Protein AF-0000000076751785 (afdb_homodimer)

Sequence (224 aa):
MELSLTTRAVGRHTVLAVGGEIDVYTAPQLRSELIRLADAGFAHIVVDMERVDFLDSTGLGVLVGALKRARAAGGSVELVSSQPKILKIFNVTGLEKVFNIHASVDEAVAAGMELSLTTRAVGRHTVLAVGGEIDVYTAPQLRSELIRLADAGFAHIVVDMERVDFLDSTGLGVLVGALKRARAAGGSVELVSSQPKILKIFNVTGLEKVFNIHASVDEAVAAG

Structure (mmCIF, N/CA/C/O backbone):
data_AF-0000000076751785-model_v1
#
loop_
_entity.id
_entity.type
_entity.pdbx_description
1 polymer 'Anti-sigma factor antagonist'
#
loop_
_atom_site.group_PDB
_atom_site.id
_atom_site.type_symbol
_atom_site.label_atom_id
_atom_site.label_alt_id
_atom_site.label_comp_id
_atom_site.label_asym_id
_atom_site.label_entity_id
_atom_site.label_seq_id
_atom_site.pdbx_PDB_ins_code
_atom_site.Cartn_x
_atom_site.Cartn_y
_atom_site.Cartn_z
_atom_site.occupancy
_atom_site.B_iso_or_equiv
_atom_site.auth_seq_id
_atom_site.auth_comp_id
_atom_site.auth_asym_id
_atom_site.auth_atom_id
_atom_site.pdbx_PDB_model_num
ATOM 1 N N . MET A 1 1 ? 15.633 2.688 -16.141 1 64.19 1 MET A N 1
ATOM 2 C CA . MET A 1 1 ? 15.906 1.261 -16.297 1 64.19 1 MET A CA 1
ATOM 3 C C . MET A 1 1 ? 14.609 0.481 -16.5 1 64.19 1 MET A C 1
ATOM 5 O O . MET A 1 1 ? 13.57 0.84 -15.945 1 64.19 1 MET A O 1
ATOM 9 N N . GLU A 1 2 ? 14.641 -0.431 -17.406 1 86.94 2 GLU A N 1
ATOM 10 C CA . GLU A 1 2 ? 13.461 -1.126 -17.906 1 86.94 2 GLU A CA 1
ATOM 11 C C . GLU A 1 2 ? 13.016 -2.23 -16.953 1 86.94 2 GLU A C 1
ATOM 13 O O . GLU A 1 2 ? 13.844 -2.818 -16.25 1 86.94 2 GLU A O 1
ATOM 18 N N . LEU A 1 3 ? 11.734 -2.395 -16.734 1 96.06 3 LEU A N 1
ATOM 19 C CA . LEU A 1 3 ? 11.148 -3.447 -15.922 1 96.06 3 LEU A CA 1
ATOM 20 C C . LEU A 1 3 ? 11.227 -4.797 -16.625 1 96.06 3 LEU A C 1
ATOM 22 O O . LEU A 1 3 ? 10.93 -4.898 -17.812 1 96.06 3 LEU A O 1
ATOM 26 N N . SER A 1 4 ? 11.766 -5.781 -15.914 1 98.06 4 SER A N 1
ATOM 27 C CA . SER A 1 4 ? 11.766 -7.145 -16.438 1 98.06 4 SER A CA 1
ATOM 28 C C . SER A 1 4 ? 10.875 -8.055 -15.594 1 98.06 4 SER A C 1
ATOM 30 O O . SER A 1 4 ? 10.891 -7.973 -14.359 1 98.06 4 SER A O 1
ATOM 32 N N . LEU A 1 5 ? 10.117 -8.859 -16.25 1 98.38 5 LEU A N 1
ATOM 33 C CA . LEU A 1 5 ? 9.227 -9.82 -15.609 1 98.38 5 LEU A CA 1
ATOM 34 C C . LEU A 1 5 ? 9.406 -11.211 -16.203 1 98.38 5 LEU A C 1
ATOM 36 O O . LEU A 1 5 ? 9.328 -11.383 -17.422 1 98.38 5 LEU A O 1
ATOM 40 N N . THR A 1 6 ? 9.656 -12.148 -15.336 1 98.19 6 THR A N 1
ATOM 41 C CA . THR A 1 6 ? 9.719 -13.539 -15.766 1 98.19 6 THR A CA 1
ATOM 42 C C . THR A 1 6 ? 8.961 -14.438 -14.797 1 98.19 6 THR A C 1
ATOM 44 O O . THR A 1 6 ? 9.094 -14.305 -13.578 1 98.19 6 THR A O 1
ATOM 47 N N . THR A 1 7 ? 8.203 -15.398 -15.414 1 97.62 7 THR A N 1
ATOM 48 C CA . THR A 1 7 ? 7.375 -16.266 -14.586 1 97.62 7 THR A CA 1
ATOM 49 C C . THR A 1 7 ? 7.816 -17.719 -14.719 1 97.62 7 THR A C 1
ATOM 51 O O . THR A 1 7 ? 8.188 -18.172 -15.812 1 97.62 7 THR A O 1
ATOM 54 N N . ARG A 1 8 ? 7.824 -18.406 -13.609 1 97.06 8 ARG A N 1
ATOM 55 C CA . ARG A 1 8 ? 8.031 -19.859 -13.648 1 97.06 8 ARG A CA 1
ATOM 56 C C . ARG A 1 8 ? 7.195 -20.562 -12.586 1 97.06 8 ARG A C 1
ATOM 58 O O . ARG A 1 8 ? 6.926 -20 -11.523 1 97.06 8 ARG A O 1
ATOM 65 N N . ALA A 1 9 ? 6.852 -21.812 -12.789 1 95.69 9 ALA A N 1
ATOM 66 C CA . ALA A 1 9 ? 6.078 -22.625 -11.844 1 95.69 9 ALA A CA 1
ATOM 67 C C . ALA A 1 9 ? 6.992 -23.391 -10.898 1 95.69 9 ALA A C 1
ATOM 69 O O . ALA A 1 9 ? 8.023 -23.922 -11.32 1 95.69 9 ALA A O 1
ATOM 70 N N . VAL A 1 10 ? 6.645 -23.359 -9.656 1 95.06 10 VAL A N 1
ATOM 71 C CA . VAL A 1 10 ? 7.324 -24.156 -8.648 1 95.06 10 VAL A CA 1
ATOM 72 C C . VAL A 1 10 ? 6.293 -24.812 -7.73 1 95.06 10 VAL A C 1
ATOM 74 O O . VAL A 1 10 ? 5.785 -24.188 -6.801 1 95.06 10 VAL A O 1
ATOM 77 N N . GLY A 1 11 ? 5.992 -26.109 -7.91 1 90.75 11 GLY A N 1
ATOM 78 C CA . GLY A 1 11 ? 4.914 -26.75 -7.172 1 90.75 11 GLY A CA 1
ATOM 79 C C . GLY A 1 11 ? 3.572 -26.062 -7.371 1 90.75 11 GLY A C 1
ATOM 80 O O . GLY A 1 11 ? 3.135 -25.859 -8.508 1 90.75 11 GLY A O 1
ATOM 81 N N . ARG A 1 12 ? 2.988 -25.672 -6.387 1 92.19 12 ARG A N 1
ATOM 82 C CA . ARG A 1 12 ? 1.688 -25.016 -6.473 1 92.19 12 ARG A CA 1
ATOM 83 C C . ARG A 1 12 ? 1.848 -23.5 -6.574 1 92.19 12 ARG A C 1
ATOM 85 O O . ARG A 1 12 ? 0.859 -22.766 -6.691 1 92.19 12 ARG A O 1
ATOM 92 N N . HIS A 1 13 ? 3.096 -23.141 -6.598 1 95.81 13 HIS A N 1
ATOM 93 C CA . HIS A 1 13 ? 3.352 -21.703 -6.625 1 95.81 13 HIS A CA 1
ATOM 94 C C . HIS A 1 13 ? 3.785 -21.25 -8.016 1 95.81 13 HIS A C 1
ATOM 96 O O . HIS A 1 13 ? 4.316 -22.047 -8.797 1 95.81 13 HIS A O 1
ATOM 102 N N . THR A 1 14 ? 3.441 -20.062 -8.305 1 97.69 14 THR A N 1
ATOM 103 C CA . THR A 1 14 ? 4.016 -19.344 -9.438 1 97.69 14 THR A CA 1
ATOM 104 C C . THR A 1 14 ? 4.988 -18.281 -8.961 1 97.69 14 THR A C 1
ATOM 106 O O . THR A 1 14 ? 4.625 -17.406 -8.156 1 97.69 14 THR A O 1
ATOM 109 N N . VAL A 1 15 ? 6.211 -18.344 -9.414 1 98.38 15 VAL A N 1
ATOM 110 C CA . VAL A 1 15 ? 7.23 -17.359 -9.047 1 98.38 15 VAL A CA 1
ATOM 111 C C . VAL A 1 15 ? 7.332 -16.297 -10.133 1 98.38 15 VAL A C 1
ATOM 113 O O . VAL A 1 15 ? 7.555 -16.609 -11.305 1 98.38 15 VAL A O 1
ATOM 116 N N . LEU A 1 16 ? 7.105 -15.039 -9.805 1 98.75 16 LEU A N 1
ATOM 117 C CA . LEU A 1 16 ? 7.309 -13.883 -10.664 1 98.75 16 LEU A CA 1
ATOM 118 C C . LEU A 1 16 ? 8.586 -13.141 -10.281 1 98.75 16 LEU A C 1
ATOM 120 O O . LEU A 1 16 ? 8.625 -12.453 -9.258 1 98.75 16 LEU A O 1
ATOM 124 N N . ALA A 1 17 ? 9.562 -13.297 -11.078 1 98.75 17 ALA A N 1
ATOM 125 C CA . ALA A 1 17 ? 10.797 -12.539 -10.867 1 98.75 17 ALA A CA 1
ATOM 126 C C . ALA A 1 17 ? 10.688 -11.141 -11.461 1 98.75 17 ALA A C 1
ATOM 128 O O . ALA A 1 17 ? 10.344 -10.977 -12.641 1 98.75 17 ALA A O 1
ATOM 129 N N . VAL A 1 18 ? 10.984 -10.188 -10.625 1 98.62 18 VAL A N 1
ATOM 130 C CA . VAL A 1 18 ? 10.891 -8.789 -11.031 1 98.62 18 VAL A CA 1
ATOM 131 C C . VAL A 1 18 ? 12.273 -8.133 -10.953 1 98.62 18 VAL A C 1
ATOM 133 O O . VAL A 1 18 ? 12.992 -8.312 -9.961 1 98.62 18 VAL A O 1
ATOM 136 N N . GLY A 1 19 ? 12.664 -7.469 -12.016 1 98.38 19 GLY A N 1
ATOM 137 C CA . GLY A 1 19 ? 13.914 -6.727 -12.016 1 98.38 19 GLY A CA 1
ATOM 138 C C . GLY A 1 19 ? 13.758 -5.297 -12.5 1 98.38 19 GLY A C 1
ATOM 139 O O . GLY A 1 19 ? 12.836 -4.988 -13.258 1 98.38 19 GLY A O 1
ATOM 140 N N . GLY A 1 20 ? 14.648 -4.406 -12.016 1 97.81 20 GLY A N 1
ATOM 141 C CA . GLY A 1 20 ? 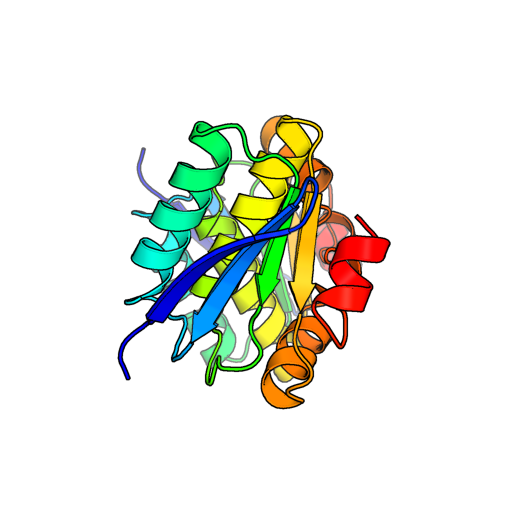14.625 -3.008 -12.414 1 97.81 20 GLY A CA 1
ATOM 142 C C . GLY A 1 20 ? 13.953 -2.107 -11.391 1 97.81 20 GLY A C 1
ATOM 143 O O . GLY A 1 20 ? 14.117 -2.293 -10.188 1 97.81 20 GLY A O 1
ATOM 144 N N . GLU A 1 21 ? 13.305 -1.097 -11.891 1 97.38 21 GLU A N 1
ATOM 145 C CA . GLU A 1 21 ? 12.633 -0.141 -11.008 1 97.38 21 GLU A CA 1
ATOM 146 C C . GLU A 1 21 ? 11.117 -0.298 -11.078 1 97.38 21 GLU A C 1
ATOM 148 O O . GLU A 1 21 ? 10.555 -0.506 -12.156 1 97.38 21 GLU A O 1
ATOM 153 N N . ILE A 1 22 ? 10.531 -0.247 -9.906 1 97.38 22 ILE A N 1
ATOM 154 C CA . ILE A 1 22 ? 9.07 -0.243 -9.836 1 97.38 22 ILE A CA 1
ATOM 155 C C . ILE A 1 22 ? 8.578 1.135 -9.398 1 97.38 22 ILE A C 1
ATOM 157 O O . ILE A 1 22 ? 8.656 1.479 -8.219 1 97.38 22 ILE A O 1
ATOM 161 N N . ASP A 1 23 ? 8.133 1.854 -10.375 1 94.25 23 ASP A N 1
ATOM 162 C CA . ASP A 1 23 ? 7.664 3.215 -10.133 1 94.25 23 ASP A CA 1
ATOM 163 C C . ASP A 1 23 ? 6.398 3.506 -10.938 1 94.25 23 ASP A C 1
ATOM 165 O O . ASP A 1 23 ? 5.762 2.586 -11.461 1 94.25 23 ASP A O 1
ATOM 169 N N . VAL A 1 24 ? 6.059 4.738 -11.031 1 91.75 24 VAL A N 1
ATOM 170 C CA . VAL A 1 24 ? 4.805 5.176 -11.641 1 91.75 24 VAL A CA 1
ATOM 171 C C . VAL A 1 24 ? 4.742 4.719 -13.094 1 91.75 24 VAL A C 1
ATOM 173 O O . VAL A 1 24 ? 3.664 4.418 -13.609 1 91.75 24 VAL A O 1
ATOM 176 N N . TYR A 1 25 ? 5.852 4.555 -13.68 1 93.75 25 TYR A N 1
ATOM 177 C CA . TYR A 1 25 ? 5.895 4.254 -15.102 1 93.75 25 TYR A CA 1
ATOM 178 C C . TYR A 1 25 ? 5.855 2.75 -15.344 1 93.75 25 TYR A C 1
ATOM 180 O O . TYR A 1 25 ? 5.312 2.289 -16.359 1 93.75 25 TYR A O 1
ATOM 188 N N . THR A 1 26 ? 6.41 1.961 -14.453 1 96.38 26 THR A N 1
ATOM 189 C CA . THR A 1 26 ? 6.555 0.532 -14.703 1 96.38 26 THR A CA 1
ATOM 190 C C . THR A 1 26 ? 5.555 -0.268 -13.875 1 96.38 26 THR A C 1
ATOM 192 O O . THR A 1 26 ? 5.266 -1.424 -14.188 1 96.38 26 THR A O 1
ATOM 195 N N . ALA A 1 27 ? 5.016 0.301 -12.82 1 96.44 27 ALA A N 1
ATOM 196 C CA . ALA A 1 27 ? 4.094 -0.372 -11.906 1 96.44 27 ALA A CA 1
ATOM 197 C C . ALA A 1 27 ? 2.881 -0.917 -12.656 1 96.44 27 ALA A C 1
ATOM 199 O O . ALA A 1 27 ? 2.398 -2.012 -12.359 1 96.44 27 ALA A O 1
ATOM 200 N N . PRO A 1 28 ? 2.385 -0.168 -13.703 1 95.25 28 PRO A N 1
ATOM 201 C CA . PRO A 1 28 ? 1.244 -0.708 -14.445 1 95.25 28 PRO A CA 1
ATOM 202 C C . PRO A 1 28 ? 1.554 -2.049 -15.109 1 95.25 28 PRO A C 1
ATOM 204 O O . PRO A 1 28 ? 0.684 -2.922 -15.18 1 95.25 28 PRO A O 1
ATOM 207 N N . GLN A 1 29 ? 2.713 -2.139 -15.602 1 97.06 29 GLN A N 1
ATOM 208 C CA . GLN A 1 29 ? 3.105 -3.404 -16.203 1 97.06 29 GLN A CA 1
ATOM 209 C C . GLN A 1 29 ? 3.117 -4.531 -15.18 1 97.06 29 GLN A C 1
ATOM 211 O O . GLN A 1 29 ? 2.648 -5.637 -15.461 1 97.06 29 GLN A O 1
ATOM 216 N N . LEU A 1 30 ? 3.691 -4.328 -13.992 1 97.94 30 LEU A N 1
ATOM 217 C CA . LEU A 1 30 ? 3.689 -5.309 -12.914 1 97.94 30 LEU A CA 1
ATOM 218 C C . LEU A 1 30 ? 2.264 -5.648 -12.492 1 97.94 30 LEU A C 1
ATOM 220 O O . LEU A 1 30 ? 1.928 -6.82 -12.312 1 97.94 30 LEU A O 1
ATOM 224 N N . ARG A 1 31 ? 1.492 -4.664 -12.375 1 96.88 31 ARG A N 1
ATOM 225 C CA . ARG A 1 31 ? 0.09 -4.855 -12.023 1 96.88 31 ARG A CA 1
ATOM 226 C C . ARG A 1 31 ? -0.605 -5.781 -13.016 1 96.88 31 ARG A C 1
ATOM 228 O O . ARG A 1 31 ? -1.292 -6.723 -12.617 1 96.88 31 ARG A O 1
ATOM 235 N N . SER A 1 32 ? -0.422 -5.457 -14.297 1 97.25 32 SER A N 1
ATOM 236 C CA . SER A 1 32 ? -1.055 -6.246 -15.344 1 97.25 32 SER A CA 1
ATOM 237 C C . SER A 1 32 ? -0.631 -7.711 -15.266 1 97.25 32 SER A C 1
ATOM 239 O O . SER A 1 32 ? -1.454 -8.609 -15.445 1 97.25 32 SER A O 1
ATOM 241 N N . GLU A 1 33 ? 0.611 -7.91 -14.992 1 97.75 33 GLU A N 1
ATOM 242 C CA . GLU A 1 33 ? 1.118 -9.273 -14.906 1 97.75 33 GLU A CA 1
ATOM 243 C C . GLU A 1 33 ? 0.53 -10.008 -13.711 1 97.75 33 GLU A C 1
ATOM 245 O O . GLU A 1 33 ? 0.151 -11.18 -13.812 1 97.75 33 GLU A O 1
ATOM 250 N N . LEU A 1 34 ? 0.428 -9.359 -12.594 1 97.5 34 LEU A N 1
ATOM 251 C CA . LEU A 1 34 ? -0.119 -9.977 -11.383 1 97.5 34 LEU A CA 1
A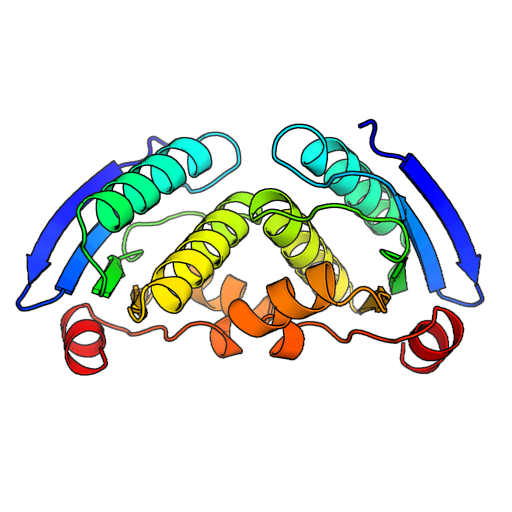TOM 252 C C . LEU A 1 34 ? -1.604 -10.273 -11.555 1 97.5 34 LEU A C 1
ATOM 254 O O . LEU A 1 34 ? -2.086 -11.32 -11.109 1 97.5 34 LEU A O 1
ATOM 258 N N . ILE A 1 35 ? -2.287 -9.43 -12.25 1 95.12 35 ILE A N 1
ATOM 259 C CA . ILE A 1 35 ? -3.699 -9.648 -12.539 1 95.12 35 ILE A CA 1
ATOM 260 C C . ILE A 1 35 ? -3.855 -10.844 -13.469 1 95.12 35 ILE A C 1
ATOM 262 O O . ILE A 1 35 ? -4.719 -11.703 -13.258 1 95.12 35 ILE A O 1
ATOM 266 N N . ARG A 1 36 ? -3.02 -10.82 -14.492 1 96.31 36 ARG A N 1
ATOM 267 C CA . ARG A 1 36 ? -3.051 -11.93 -15.438 1 96.31 36 ARG A CA 1
ATOM 268 C C . ARG A 1 36 ? -2.855 -13.266 -14.727 1 96.31 36 ARG A C 1
ATOM 270 O O . ARG A 1 36 ? -3.58 -14.227 -14.984 1 96.31 36 ARG A O 1
ATOM 277 N N . LEU A 1 37 ? -1.903 -13.375 -13.805 1 96.19 37 LEU A N 1
ATOM 278 C CA . LEU A 1 37 ? -1.628 -14.602 -13.062 1 96.19 37 LEU A CA 1
ATOM 279 C C . LEU A 1 37 ? -2.822 -14.992 -12.203 1 96.19 37 LEU A C 1
ATOM 281 O O . LEU A 1 37 ? -3.221 -16.156 -12.18 1 96.19 37 LEU A O 1
ATOM 285 N N . ALA A 1 38 ? -3.396 -14.062 -11.547 1 93.62 38 ALA A N 1
ATOM 286 C CA . ALA A 1 38 ? -4.566 -14.328 -10.703 1 93.62 38 ALA A CA 1
ATOM 287 C C . ALA A 1 38 ? -5.738 -14.82 -11.547 1 93.62 38 ALA A C 1
ATOM 289 O O . ALA A 1 38 ? -6.406 -15.797 -11.172 1 93.62 38 ALA A O 1
ATOM 290 N N . ASP A 1 39 ? -5.922 -14.156 -12.68 1 92.31 39 ASP A N 1
ATOM 291 C CA . ASP A 1 39 ? -7.027 -14.516 -13.562 1 92.31 39 ASP A CA 1
ATOM 292 C C . ASP A 1 39 ? -6.84 -15.914 -14.141 1 92.31 39 ASP A C 1
ATOM 294 O O . ASP A 1 39 ? -7.816 -16.594 -14.445 1 92.31 39 ASP A O 1
ATOM 298 N N . ALA A 1 40 ? -5.582 -16.25 -14.297 1 93.81 40 ALA A N 1
ATOM 299 C CA . ALA A 1 40 ? -5.258 -17.562 -14.844 1 93.81 40 ALA A CA 1
ATOM 300 C C . ALA A 1 40 ? -5.441 -18.656 -13.789 1 93.81 40 ALA A C 1
ATOM 302 O O . ALA A 1 40 ? -5.27 -19.844 -14.078 1 93.81 40 ALA A O 1
ATOM 303 N N . GLY A 1 41 ? -5.711 -18.266 -12.492 1 91.19 41 GLY A N 1
ATOM 304 C CA . GLY A 1 41 ? -6.043 -19.219 -11.453 1 91.19 41 GLY A CA 1
ATOM 305 C C . GLY A 1 41 ? -4.871 -19.547 -10.539 1 91.19 41 GLY A C 1
ATOM 306 O O . GLY A 1 41 ? -4.945 -20.469 -9.719 1 91.19 41 GLY A O 1
ATOM 307 N N . PHE A 1 42 ? -3.82 -18.797 -10.742 1 91.56 42 PHE A N 1
ATOM 308 C CA . PHE A 1 42 ? -2.693 -19 -9.836 1 91.56 42 PHE A CA 1
ATOM 309 C C . PHE A 1 42 ? -2.93 -18.281 -8.508 1 91.56 42 PHE A C 1
ATOM 311 O O . PHE A 1 42 ? -2.875 -17.047 -8.445 1 91.56 42 PHE A O 1
ATOM 318 N N . ALA A 1 43 ? -3.119 -19.078 -7.547 1 89.94 43 ALA A N 1
ATOM 319 C CA . ALA A 1 43 ? -3.574 -18.516 -6.273 1 89.94 43 ALA A CA 1
ATOM 320 C C . ALA A 1 43 ? -2.395 -18.25 -5.344 1 89.94 43 ALA A C 1
ATOM 322 O O . ALA A 1 43 ? -2.529 -17.5 -4.363 1 89.94 43 ALA A O 1
ATOM 323 N N . HIS A 1 44 ? -1.325 -18.922 -5.586 1 96.44 44 HIS A N 1
ATOM 324 C CA . HIS A 1 44 ? -0.138 -18.797 -4.75 1 96.44 44 HIS A CA 1
ATOM 325 C C . HIS A 1 44 ? 1.031 -18.219 -5.543 1 96.44 44 HIS A C 1
ATOM 327 O O . HIS A 1 44 ? 1.65 -18.922 -6.34 1 96.44 44 HIS A O 1
ATOM 333 N N . ILE A 1 45 ? 1.356 -16.922 -5.297 1 97.75 45 ILE A N 1
ATOM 334 C CA . ILE A 1 45 ? 2.352 -16.203 -6.086 1 97.75 45 ILE A CA 1
ATOM 335 C C . ILE A 1 45 ? 3.527 -15.805 -5.199 1 97.75 45 ILE A C 1
ATOM 337 O O . ILE A 1 45 ? 3.334 -15.352 -4.07 1 97.75 45 ILE A O 1
ATOM 341 N N . VAL A 1 46 ? 4.684 -16.094 -5.645 1 98.5 46 VAL A N 1
ATOM 342 C CA . VAL A 1 46 ? 5.918 -15.578 -5.047 1 98.5 46 VAL A CA 1
ATOM 343 C C . VAL A 1 46 ? 6.488 -14.461 -5.918 1 98.5 46 VAL A C 1
ATOM 345 O O . VAL A 1 46 ? 6.809 -14.68 -7.09 1 98.5 46 VAL A O 1
ATOM 348 N N . VAL A 1 47 ? 6.566 -13.273 -5.395 1 98.69 47 VAL A N 1
ATOM 349 C CA . VAL A 1 47 ? 7.195 -12.164 -6.102 1 98.69 47 VAL A CA 1
ATOM 350 C C . VAL A 1 47 ? 8.648 -12.023 -5.668 1 98.69 47 VAL A C 1
ATOM 352 O O . VAL A 1 47 ? 8.938 -11.586 -4.551 1 98.69 47 VAL A O 1
ATOM 355 N N . ASP A 1 48 ? 9.523 -12.391 -6.586 1 98.81 48 ASP A N 1
ATOM 356 C CA . ASP A 1 48 ? 10.961 -12.32 -6.34 1 98.81 48 ASP A CA 1
ATOM 357 C C . ASP A 1 48 ? 11.523 -10.961 -6.746 1 98.81 48 ASP A C 1
ATOM 359 O O . ASP A 1 48 ? 11.664 -10.672 -7.938 1 98.81 48 ASP A O 1
ATOM 363 N N . MET A 1 49 ? 11.922 -10.188 -5.727 1 98.56 49 MET A N 1
ATOM 364 C CA . MET A 1 49 ? 12.359 -8.812 -5.965 1 98.56 49 MET A CA 1
ATOM 365 C C . MET A 1 49 ? 13.859 -8.68 -5.73 1 98.56 49 MET A C 1
ATOM 367 O O . MET A 1 49 ? 14.344 -7.594 -5.398 1 98.56 49 MET A O 1
ATOM 371 N N . GLU A 1 50 ? 14.602 -9.734 -5.883 1 98.12 50 GLU A N 1
ATOM 372 C CA . GLU A 1 50 ? 16.047 -9.711 -5.648 1 98.12 50 GLU A CA 1
ATOM 373 C C . GLU A 1 50 ? 16.75 -8.773 -6.625 1 98.12 50 GLU A C 1
ATOM 375 O O . GLU A 1 50 ? 17.812 -8.242 -6.316 1 98.12 50 GLU A O 1
ATOM 380 N N . ARG A 1 51 ? 16.203 -8.547 -7.789 1 97.81 51 ARG A N 1
ATOM 381 C CA . ARG A 1 51 ? 16.844 -7.738 -8.82 1 97.81 51 ARG A CA 1
ATOM 382 C C . ARG A 1 51 ? 16.141 -6.395 -8.984 1 97.81 51 ARG A C 1
ATOM 384 O O . ARG A 1 51 ? 16.297 -5.73 -10.008 1 97.81 51 ARG A O 1
ATOM 391 N N . VAL A 1 52 ? 15.312 -5.984 -7.977 1 98.19 52 VAL A N 1
ATOM 392 C CA . VAL A 1 52 ? 14.664 -4.68 -7.988 1 98.19 52 VAL A CA 1
ATOM 393 C C . VAL A 1 52 ? 15.594 -3.633 -7.387 1 98.19 52 VAL A C 1
ATOM 395 O O . VAL A 1 52 ? 16.062 -3.787 -6.254 1 98.19 52 VAL A O 1
ATOM 398 N N . ASP A 1 53 ? 15.75 -2.582 -8.117 1 96.75 53 ASP A N 1
ATOM 399 C CA . ASP A 1 53 ? 16.672 -1.527 -7.707 1 96.75 53 ASP A CA 1
ATOM 400 C C . ASP A 1 53 ? 15.945 -0.418 -6.957 1 96.75 53 ASP A C 1
ATOM 402 O O . ASP A 1 53 ? 16.562 0.333 -6.195 1 96.75 53 ASP A O 1
ATOM 406 N N . PHE A 1 54 ? 14.805 -0.376 -7.277 1 96.56 54 PHE A N 1
ATOM 407 C CA . PHE A 1 54 ? 14.023 0.719 -6.707 1 96.56 54 PHE A CA 1
ATOM 408 C C . PHE A 1 54 ? 12.547 0.351 -6.633 1 96.56 54 PHE A C 1
ATOM 410 O O . PHE A 1 54 ? 12.023 -0.311 -7.527 1 96.56 54 PHE A O 1
ATOM 417 N N . LEU A 1 55 ? 11.852 0.689 -5.516 1 97.31 55 LEU A N 1
ATOM 418 C CA . LEU A 1 55 ? 10.438 0.459 -5.258 1 97.31 55 LEU A CA 1
ATOM 419 C C . LEU A 1 55 ? 9.789 1.688 -4.625 1 97.31 55 LEU A C 1
ATOM 421 O O . LEU A 1 55 ? 10.203 2.123 -3.547 1 97.31 55 LEU A O 1
ATOM 425 N N . ASP A 1 56 ? 8.82 2.332 -5.352 1 95.19 56 ASP A N 1
ATOM 426 C CA . ASP A 1 56 ? 8.164 3.502 -4.77 1 95.19 56 ASP A CA 1
ATOM 427 C C . ASP A 1 56 ? 6.746 3.172 -4.32 1 95.19 56 ASP A C 1
ATOM 429 O O . ASP A 1 56 ? 6.359 2.002 -4.266 1 95.19 56 ASP A O 1
ATOM 433 N N . SER A 1 57 ? 5.984 4.121 -3.979 1 94.5 57 SER A N 1
ATOM 434 C CA . SER A 1 57 ? 4.652 3.941 -3.41 1 94.5 57 SER A CA 1
ATOM 435 C C . SER A 1 57 ? 3.701 3.312 -4.422 1 94.5 57 SER A C 1
ATOM 437 O O . SER A 1 57 ? 2.795 2.564 -4.051 1 94.5 57 SER A O 1
ATOM 439 N N . THR A 1 58 ? 3.947 3.678 -5.707 1 94.12 58 THR A N 1
ATOM 440 C CA . THR A 1 58 ? 3.1 3.072 -6.73 1 94.12 58 THR A CA 1
ATOM 441 C C . THR A 1 58 ? 3.307 1.561 -6.777 1 94.12 58 THR A C 1
ATOM 443 O O . THR A 1 58 ? 2.34 0.797 -6.82 1 94.12 58 THR A O 1
ATOM 446 N N . GLY A 1 59 ? 4.523 1.193 -6.734 1 97.44 59 GLY A N 1
ATOM 447 C CA . GLY A 1 59 ? 4.828 -0.227 -6.664 1 97.44 59 GLY A CA 1
ATOM 448 C C . GLY A 1 59 ? 4.25 -0.9 -5.434 1 97.44 59 GLY A C 1
ATOM 449 O O . GLY A 1 59 ? 3.74 -2.02 -5.512 1 97.44 59 GLY A O 1
ATOM 450 N N . LEU A 1 60 ? 4.332 -0.257 -4.324 1 97.81 60 LEU A N 1
ATOM 451 C CA . LEU A 1 60 ? 3.773 -0.784 -3.084 1 97.81 60 LEU A CA 1
ATOM 452 C C . LEU A 1 60 ? 2.271 -1.01 -3.221 1 97.81 60 LEU A C 1
ATOM 454 O O . LEU A 1 60 ? 1.751 -2.037 -2.777 1 97.81 60 LEU A O 1
ATOM 458 N N . GLY A 1 61 ? 1.596 -0.063 -3.846 1 97.62 61 GLY A N 1
ATOM 459 C CA . GLY A 1 61 ? 0.172 -0.216 -4.098 1 97.62 61 GLY A CA 1
ATOM 460 C C . GLY A 1 61 ? -0.158 -1.441 -4.93 1 97.62 61 GLY A C 1
ATOM 461 O O . GLY A 1 61 ? -1.119 -2.156 -4.637 1 97.62 61 GLY A O 1
ATOM 462 N N . VAL A 1 62 ? 0.671 -1.658 -5.934 1 97.56 62 VAL A N 1
ATOM 463 C CA . VAL A 1 62 ? 0.475 -2.811 -6.809 1 97.56 62 VAL A CA 1
ATOM 464 C C . VAL A 1 62 ? 0.62 -4.102 -6.004 1 97.56 62 VAL A C 1
ATOM 466 O O . VAL A 1 62 ? -0.18 -5.027 -6.156 1 97.56 62 VAL A O 1
ATOM 469 N N . LEU A 1 63 ? 1.64 -4.18 -5.125 1 98.31 63 LEU A N 1
ATOM 470 C CA . LEU A 1 63 ? 1.86 -5.363 -4.305 1 98.31 63 LEU A CA 1
ATOM 471 C C . LEU A 1 63 ? 0.703 -5.578 -3.334 1 98.31 63 LEU A C 1
ATOM 473 O O . LEU A 1 63 ? 0.221 -6.703 -3.176 1 98.31 63 LEU A O 1
ATOM 477 N N . VAL A 1 64 ? 0.198 -4.543 -2.736 1 97.81 64 VAL A N 1
ATOM 478 C CA . VAL A 1 64 ? -0.937 -4.637 -1.824 1 97.81 64 VAL A CA 1
ATOM 479 C C . VAL A 1 64 ? -2.182 -5.082 -2.59 1 97.81 64 VAL A C 1
ATOM 481 O O . VAL A 1 64 ? -2.961 -5.898 -2.096 1 97.81 64 VAL A O 1
ATOM 484 N N . GLY A 1 65 ? -2.387 -4.488 -3.764 1 96.81 65 GLY A N 1
ATOM 485 C CA . GLY A 1 65 ? -3.496 -4.914 -4.602 1 96.81 65 GLY A CA 1
ATOM 486 C C . GLY A 1 65 ? -3.436 -6.387 -4.965 1 96.81 65 GLY A C 1
ATOM 487 O O . GLY A 1 65 ? -4.461 -7.07 -4.98 1 96.81 65 GLY A O 1
ATOM 488 N N . ALA A 1 66 ? -2.254 -6.855 -5.289 1 97 66 ALA A N 1
ATOM 489 C CA . ALA A 1 66 ? -2.066 -8.273 -5.598 1 97 66 ALA A CA 1
ATOM 490 C C . ALA A 1 66 ? -2.412 -9.148 -4.395 1 97 66 ALA A C 1
ATOM 492 O O . ALA A 1 66 ? -3.051 -10.188 -4.543 1 97 66 ALA A O 1
ATOM 493 N N . LEU A 1 67 ? -1.962 -8.719 -3.248 1 96.81 67 LEU A N 1
ATOM 494 C CA . LEU A 1 67 ? -2.266 -9.438 -2.014 1 96.81 67 LEU A CA 1
ATOM 495 C C . LEU A 1 67 ? -3.771 -9.5 -1.777 1 96.81 67 LEU A C 1
ATOM 497 O O . LEU A 1 67 ? -4.312 -10.562 -1.47 1 96.81 67 LEU A O 1
ATOM 501 N N . LYS A 1 68 ? -4.441 -8.43 -1.969 1 95.38 68 LYS A N 1
ATOM 502 C CA . LYS A 1 68 ? -5.895 -8.352 -1.828 1 95.38 68 LYS A CA 1
ATOM 503 C C . LYS A 1 68 ? -6.59 -9.352 -2.74 1 95.38 68 LYS A C 1
ATOM 505 O O . LYS A 1 68 ? -7.469 -10.102 -2.297 1 95.38 68 LYS A O 1
ATOM 510 N N . ARG A 1 69 ? -6.172 -9.375 -3.93 1 94.25 69 ARG A N 1
ATOM 511 C CA . ARG A 1 69 ? -6.766 -10.273 -4.914 1 94.25 69 ARG A CA 1
ATOM 512 C C . ARG A 1 69 ? -6.512 -11.727 -4.547 1 94.25 69 ARG A C 1
ATOM 514 O O . ARG A 1 69 ? -7.41 -12.57 -4.648 1 94.25 69 ARG A O 1
ATOM 521 N N . ALA A 1 70 ? -5.289 -12.016 -4.199 1 94.62 70 ALA A N 1
ATOM 522 C CA . ALA A 1 70 ? -4.922 -13.383 -3.85 1 94.62 70 ALA A CA 1
ATOM 523 C C . ALA A 1 70 ? -5.734 -13.883 -2.654 1 94.62 70 ALA A C 1
ATOM 525 O O . ALA A 1 70 ? -6.27 -14.992 -2.676 1 94.62 70 ALA A O 1
ATOM 526 N N . ARG A 1 71 ? -5.879 -13.023 -1.618 1 93.44 71 ARG A N 1
ATOM 527 C CA . ARG A 1 71 ? -6.617 -13.398 -0.417 1 93.44 71 ARG A CA 1
ATOM 528 C C . ARG A 1 71 ? -8.094 -13.617 -0.729 1 93.44 71 ARG A C 1
ATOM 530 O O . ARG A 1 71 ? -8.719 -14.531 -0.192 1 93.44 71 ARG A O 1
ATOM 537 N N . ALA A 1 72 ? -8.594 -12.805 -1.597 1 90.81 72 ALA A N 1
ATOM 538 C CA . ALA A 1 72 ? -9.992 -12.945 -1.998 1 90.81 72 ALA A CA 1
ATOM 539 C C . ALA A 1 72 ? -10.234 -14.281 -2.691 1 90.81 72 ALA A C 1
ATOM 541 O O . ALA A 1 72 ? -11.336 -14.836 -2.629 1 90.81 72 ALA A O 1
ATOM 542 N N . ALA A 1 73 ? -9.203 -14.805 -3.27 1 90.94 73 ALA A N 1
ATOM 543 C CA . ALA A 1 73 ? -9.305 -16.062 -4.004 1 90.94 73 ALA A CA 1
ATOM 544 C C . ALA A 1 73 ? -8.82 -17.234 -3.154 1 90.94 73 ALA A C 1
ATOM 546 O O . ALA A 1 73 ? -8.719 -18.359 -3.643 1 90.94 73 ALA A O 1
ATOM 547 N N . GLY A 1 74 ? -8.453 -16.969 -1.896 1 92.44 74 GLY A N 1
ATOM 548 C CA . GLY A 1 74 ? -7.996 -18.016 -1.009 1 92.44 74 GLY A CA 1
ATOM 549 C C . GLY A 1 74 ? -6.547 -18.406 -1.235 1 92.44 74 GLY A C 1
ATOM 550 O O . GLY A 1 74 ? -6.125 -19.5 -0.884 1 92.44 74 GLY A O 1
ATOM 551 N N . GLY A 1 75 ? -5.844 -17.484 -1.906 1 95.19 75 GLY A N 1
ATOM 552 C CA . GLY A 1 75 ? -4.438 -17.719 -2.189 1 95.19 75 GLY A CA 1
ATOM 553 C C . GLY A 1 75 ? -3.5 -16.906 -1.326 1 95.19 75 GLY A C 1
ATOM 554 O O . GLY A 1 75 ? -3.855 -16.516 -0.213 1 95.19 75 GLY A O 1
ATOM 555 N N . SER A 1 76 ? -2.205 -16.75 -1.827 1 96 76 SER A N 1
ATOM 556 C CA . SER A 1 76 ? -1.18 -16.047 -1.062 1 96 76 SER A CA 1
ATOM 557 C C . SER A 1 76 ? -0.205 -15.328 -1.982 1 96 76 SER A C 1
ATOM 559 O O . SER A 1 76 ? -0.033 -15.711 -3.143 1 96 76 SER A O 1
ATOM 561 N N . VAL A 1 77 ? 0.323 -14.297 -1.454 1 97.31 77 VAL A N 1
ATOM 562 C CA . VAL A 1 77 ? 1.445 -13.602 -2.076 1 97.31 77 VAL A CA 1
ATOM 563 C C . VAL A 1 77 ? 2.631 -13.562 -1.113 1 97.31 77 VAL A C 1
ATOM 565 O O . VAL A 1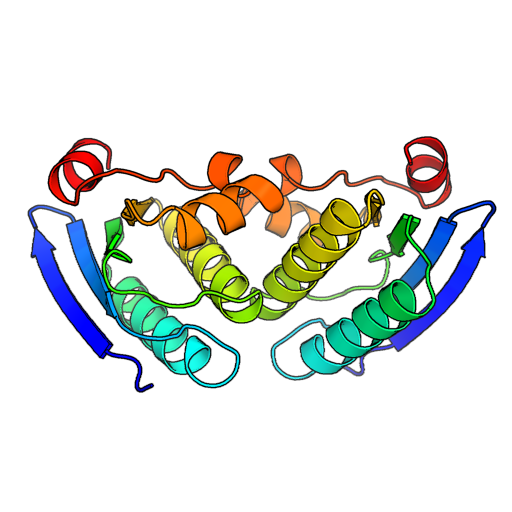 77 ? 2.529 -13.016 -0.014 1 97.31 77 VAL A O 1
ATOM 568 N N . GLU A 1 78 ? 3.654 -14.164 -1.505 1 98.19 78 GLU A N 1
ATOM 569 C CA . GLU A 1 78 ? 4.922 -14.109 -0.782 1 98.19 78 GLU A CA 1
ATOM 570 C C . GLU A 1 78 ? 5.938 -13.242 -1.519 1 98.19 78 GLU A C 1
ATOM 572 O O . GLU A 1 78 ? 5.992 -13.25 -2.75 1 98.19 78 GLU A O 1
ATOM 577 N N . LEU A 1 79 ? 6.754 -12.5 -0.708 1 98.62 79 LEU A N 1
ATOM 578 C CA . LEU A 1 79 ? 7.797 -11.68 -1.309 1 98.62 79 LEU A CA 1
ATOM 579 C C . LEU A 1 79 ? 9.18 -12.25 -0.998 1 98.62 79 LEU A C 1
ATOM 581 O O . LEU A 1 79 ? 9.383 -12.852 0.057 1 98.62 79 LEU A O 1
ATOM 585 N N . VAL A 1 80 ? 10.055 -12.023 -1.931 1 98.75 80 VAL A N 1
ATOM 586 C CA . VAL A 1 80 ? 11.453 -12.398 -1.734 1 98.75 80 VAL A CA 1
ATOM 587 C C . VAL A 1 80 ? 12.352 -11.195 -1.982 1 98.75 80 VAL A C 1
ATOM 589 O O . VAL A 1 80 ? 12.273 -10.555 -3.035 1 98.75 80 VAL A O 1
ATOM 592 N N . SER A 1 81 ? 13.148 -10.883 -1.095 1 98.62 81 SER A N 1
ATOM 593 C CA . SER A 1 81 ? 14.203 -9.875 -1.25 1 98.62 81 SER A CA 1
ATOM 594 C C . SER A 1 81 ? 15.211 -9.953 -0.111 1 98.62 81 SER A C 1
ATOM 596 O O . SER A 1 81 ? 14.836 -10.156 1.047 1 98.62 81 SER A O 1
ATOM 598 N N . SER A 1 82 ? 16.438 -9.812 -0.436 1 97.44 82 SER A N 1
ATOM 599 C CA . SER A 1 82 ? 17.5 -9.688 0.567 1 97.44 82 SER A CA 1
ATOM 600 C C . SER A 1 82 ? 18.156 -8.32 0.512 1 97.44 82 SER A C 1
ATOM 602 O O . SER A 1 82 ? 19.156 -8.078 1.188 1 97.44 82 SER A O 1
ATOM 604 N N . GLN A 1 83 ? 17.609 -7.453 -0.335 1 97.5 83 GLN A N 1
ATOM 605 C CA . GLN A 1 83 ? 18.203 -6.145 -0.562 1 97.5 83 GLN A CA 1
ATOM 606 C C . GLN A 1 83 ? 17.844 -5.172 0.554 1 97.5 83 GLN A C 1
ATOM 608 O O . GLN A 1 83 ? 16.672 -4.836 0.73 1 97.5 83 GLN A O 1
ATOM 613 N N . PRO A 1 84 ? 18.844 -4.641 1.247 1 97.56 84 PRO A N 1
ATOM 614 C CA . PRO A 1 84 ? 18.562 -3.744 2.369 1 97.56 84 PRO A CA 1
ATOM 615 C C . PRO A 1 84 ? 17.688 -2.553 1.968 1 97.56 84 PRO A C 1
ATOM 617 O O . PRO A 1 84 ? 16.812 -2.143 2.727 1 97.56 84 PRO A O 1
ATOM 620 N N . LYS A 1 85 ? 17.938 -2.033 0.777 1 97.06 85 LYS A N 1
ATOM 621 C CA . LYS A 1 85 ? 17.188 -0.856 0.34 1 97.06 85 LYS A CA 1
ATOM 622 C C . LYS A 1 85 ? 15.711 -1.176 0.168 1 97.06 85 LYS A C 1
ATOM 624 O O . LYS A 1 85 ? 14.852 -0.342 0.465 1 97.06 85 LYS A O 1
ATOM 629 N N . ILE A 1 86 ? 15.391 -2.393 -0.3 1 98 86 ILE A N 1
ATOM 630 C CA . ILE A 1 86 ? 14.008 -2.812 -0.489 1 98 86 ILE A CA 1
ATOM 631 C C . ILE A 1 86 ? 13.383 -3.143 0.863 1 98 86 ILE A C 1
ATOM 633 O O . ILE A 1 86 ? 12.258 -2.719 1.152 1 98 86 ILE A O 1
ATOM 637 N N . LEU A 1 87 ? 14.164 -3.881 1.714 1 98.06 87 LEU A N 1
ATOM 638 C CA . LEU A 1 87 ? 13.672 -4.262 3.035 1 98.06 87 LEU A CA 1
ATOM 639 C C . LEU A 1 87 ? 13.391 -3.027 3.885 1 98.06 87 LEU A C 1
ATOM 641 O O . LEU A 1 87 ? 12.414 -3.002 4.645 1 98.06 87 LEU A O 1
ATOM 645 N N . LYS A 1 88 ? 14.18 -2.047 3.729 1 97 88 LYS A N 1
ATOM 646 C CA . LYS A 1 88 ? 14 -0.813 4.488 1 97 88 LYS A CA 1
ATOM 647 C C . LYS A 1 88 ? 12.656 -0.156 4.16 1 97 88 LYS A C 1
ATOM 649 O O . LYS A 1 88 ? 12.008 0.405 5.039 1 97 88 LYS A O 1
ATOM 654 N N . ILE A 1 89 ? 12.281 -0.202 2.893 1 97.12 89 ILE A N 1
ATOM 655 C CA . ILE A 1 89 ? 11.016 0.384 2.469 1 97.12 89 ILE A CA 1
ATOM 656 C C . ILE A 1 89 ? 9.867 -0.296 3.201 1 97.12 89 ILE A C 1
ATOM 658 O O . ILE A 1 89 ? 8.961 0.375 3.711 1 97.12 89 ILE A O 1
ATOM 662 N N . PHE A 1 90 ? 9.859 -1.593 3.324 1 97.94 90 PHE A N 1
ATOM 663 C CA . PHE A 1 90 ? 8.805 -2.338 4.004 1 97.94 90 PHE A CA 1
ATOM 664 C C . PHE A 1 90 ? 8.82 -2.055 5.504 1 97.94 90 PHE A C 1
ATOM 666 O O . PHE A 1 90 ? 7.766 -1.972 6.137 1 97.94 90 PHE A O 1
ATOM 673 N N . ASN A 1 91 ? 10.039 -1.852 5.984 1 97 91 ASN A N 1
ATOM 674 C CA . ASN A 1 91 ? 10.172 -1.553 7.406 1 97 91 ASN A CA 1
ATOM 675 C C . ASN A 1 91 ? 9.617 -0.169 7.742 1 97 91 ASN A C 1
ATOM 677 O O . ASN A 1 91 ? 8.805 -0.023 8.656 1 97 91 ASN A O 1
ATOM 681 N N . VAL A 1 92 ? 9.977 0.784 6.977 1 95.56 92 VAL A N 1
ATOM 682 C CA . VAL A 1 92 ? 9.57 2.162 7.242 1 95.56 92 VAL A CA 1
ATOM 683 C C . VAL A 1 92 ? 8.062 2.305 7.062 1 95.56 92 VAL A C 1
ATOM 685 O O . VAL A 1 92 ? 7.418 3.07 7.781 1 95.56 92 VAL A O 1
ATOM 688 N N . THR A 1 93 ? 7.512 1.562 6.156 1 96.06 93 THR A N 1
ATOM 689 C CA . THR A 1 93 ? 6.082 1.667 5.891 1 96.06 93 THR A CA 1
ATOM 690 C C . THR A 1 93 ? 5.289 0.78 6.848 1 96.06 93 THR A C 1
ATOM 692 O O . THR A 1 93 ? 4.078 0.944 6.992 1 96.06 93 THR A O 1
ATOM 695 N N . GLY A 1 94 ? 5.969 -0.197 7.398 1 96.94 94 GLY A N 1
ATOM 696 C CA . GLY A 1 94 ? 5.301 -1.165 8.25 1 96.94 94 GLY A CA 1
ATOM 697 C C . GLY A 1 94 ? 4.711 -2.332 7.484 1 96.94 94 GLY A C 1
ATOM 698 O O . GLY A 1 94 ? 4.055 -3.197 8.07 1 96.94 94 GLY A O 1
ATOM 699 N N . LEU A 1 95 ? 4.98 -2.412 6.219 1 98 95 LEU A N 1
ATOM 700 C CA . LEU A 1 95 ? 4.359 -3.424 5.375 1 98 95 LEU A CA 1
ATOM 701 C C . LEU A 1 95 ? 4.941 -4.805 5.66 1 98 95 LEU A C 1
ATOM 703 O O . LEU A 1 95 ? 4.387 -5.82 5.23 1 98 95 LEU A O 1
ATOM 707 N N . GLU A 1 96 ? 5.98 -4.852 6.422 1 97.19 96 GLU A N 1
ATOM 708 C CA . GLU A 1 96 ? 6.496 -6.148 6.852 1 97.19 96 GLU A CA 1
ATOM 709 C C . GLU A 1 96 ? 5.5 -6.863 7.758 1 97.19 96 GLU A C 1
ATOM 711 O O . GLU A 1 96 ? 5.605 -8.078 7.973 1 97.19 96 GLU A O 1
ATOM 716 N N . LYS A 1 97 ? 4.566 -6.168 8.266 1 97.44 97 LYS A N 1
ATOM 717 C CA . LYS A 1 97 ? 3.5 -6.758 9.07 1 97.44 97 LYS A CA 1
ATOM 718 C C . LYS A 1 97 ? 2.404 -7.348 8.188 1 97.44 97 LYS A C 1
ATOM 720 O O . LYS A 1 97 ? 1.553 -8.102 8.664 1 97.44 97 LYS A O 1
ATOM 725 N N . VAL A 1 98 ? 2.359 -6.996 6.98 1 97.56 98 VAL A N 1
ATOM 726 C CA . VAL A 1 98 ? 1.304 -7.355 6.039 1 97.56 98 VAL A CA 1
ATOM 727 C C . VAL A 1 98 ? 1.804 -8.445 5.094 1 97.56 98 VAL A C 1
ATOM 729 O O . VAL A 1 98 ? 1.064 -9.375 4.762 1 97.56 98 VAL A O 1
ATOM 732 N N . PHE A 1 99 ? 3.08 -8.266 4.754 1 98 99 PHE A N 1
ATOM 733 C CA . PHE A 1 99 ? 3.684 -9.203 3.818 1 98 99 PHE A CA 1
ATOM 734 C C . PHE A 1 99 ? 4.648 -10.141 4.539 1 98 99 PHE A C 1
ATOM 736 O O . PHE A 1 99 ? 5.375 -9.719 5.438 1 98 99 PHE A O 1
ATOM 743 N N . ASN A 1 100 ? 4.66 -11.406 4.07 1 97.5 100 ASN A N 1
ATOM 744 C CA . ASN A 1 100 ? 5.789 -12.266 4.395 1 97.5 100 ASN A CA 1
ATOM 745 C C . ASN A 1 100 ? 6.941 -12.078 3.412 1 97.5 100 ASN A C 1
ATOM 747 O O . ASN A 1 100 ? 6.781 -12.289 2.209 1 97.5 100 ASN A O 1
ATOM 751 N N . ILE A 1 101 ? 8.062 -11.672 3.945 1 98.25 101 ILE A N 1
ATOM 752 C CA . ILE A 1 101 ? 9.242 -11.445 3.117 1 98.25 101 ILE A CA 1
ATOM 753 C C . ILE A 1 101 ? 10.32 -12.469 3.471 1 98.25 101 ILE A C 1
ATOM 755 O O . ILE A 1 101 ? 10.719 -12.578 4.633 1 98.25 101 ILE A O 1
ATOM 759 N N . HIS A 1 102 ? 10.742 -13.109 2.5 1 98.56 102 HIS A N 1
ATOM 760 C CA . HIS A 1 102 ? 11.711 -14.188 2.688 1 98.56 102 HIS A CA 1
ATOM 761 C C . HIS A 1 102 ? 13.039 -13.852 2.021 1 98.56 102 HIS A C 1
ATOM 763 O O . HIS A 1 102 ? 13.094 -13.016 1.12 1 98.56 102 HIS A O 1
ATOM 769 N N . ALA A 1 103 ? 14.055 -14.625 2.408 1 97.25 103 ALA A N 1
ATOM 770 C CA . ALA A 1 103 ? 15.391 -14.367 1.892 1 97.25 103 ALA A CA 1
ATOM 771 C C . ALA A 1 103 ? 15.625 -15.109 0.576 1 97.25 103 ALA A C 1
ATOM 773 O O . ALA A 1 103 ? 16.562 -14.781 -0.168 1 97.25 103 ALA A O 1
ATOM 774 N N . SER A 1 104 ? 14.734 -16.172 0.383 1 97.56 104 SER A N 1
ATOM 775 C CA . SER A 1 104 ? 14.922 -16.953 -0.839 1 97.56 104 SER A CA 1
ATOM 776 C C . SER A 1 104 ? 13.586 -17.469 -1.371 1 97.56 104 SER A C 1
ATOM 778 O O . SER A 1 104 ? 12.602 -17.531 -0.632 1 97.56 104 SER A O 1
ATOM 780 N N . VAL A 1 105 ? 13.586 -17.797 -2.635 1 97 105 VAL A N 1
ATOM 781 C CA . VAL A 1 105 ? 12.391 -18.359 -3.26 1 97 105 VAL A CA 1
ATOM 782 C C . VAL A 1 105 ? 12.023 -19.672 -2.576 1 97 105 VAL A C 1
ATOM 784 O O . VAL A 1 105 ? 10.852 -19.953 -2.332 1 97 105 VAL A O 1
ATOM 787 N N . ASP A 1 106 ? 13.062 -20.438 -2.213 1 96.94 106 ASP A N 1
ATOM 788 C CA . ASP A 1 106 ? 12.82 -21.719 -1.552 1 96.94 106 ASP A CA 1
ATOM 789 C C . ASP A 1 106 ? 12.078 -21.531 -0.234 1 96.94 106 ASP A C 1
ATOM 791 O O . ASP A 1 106 ? 11.117 -22.25 0.058 1 96.94 106 ASP A O 1
ATOM 795 N N . GLU A 1 107 ? 12.508 -20.578 0.534 1 97.06 107 GLU A N 1
ATOM 796 C CA . GLU A 1 107 ? 11.844 -20.281 1.8 1 97.06 107 GLU A CA 1
ATOM 797 C C . GLU A 1 107 ? 10.406 -19.812 1.576 1 97.06 107 GLU A C 1
ATOM 799 O O . GLU A 1 107 ? 9.508 -20.203 2.32 1 97.06 107 GLU A O 1
ATOM 804 N N . ALA A 1 108 ? 10.188 -19.031 0.542 1 97 108 ALA A N 1
ATOM 805 C CA . ALA A 1 108 ? 8.859 -18.5 0.243 1 97 108 ALA A CA 1
ATOM 806 C C . ALA A 1 108 ? 7.906 -19.609 -0.177 1 97 108 ALA A C 1
ATOM 808 O O . ALA A 1 108 ? 6.758 -19.656 0.268 1 97 108 ALA A O 1
ATOM 809 N N . VAL A 1 109 ? 8.398 -20.531 -0.98 1 95.75 109 VAL A N 1
ATOM 810 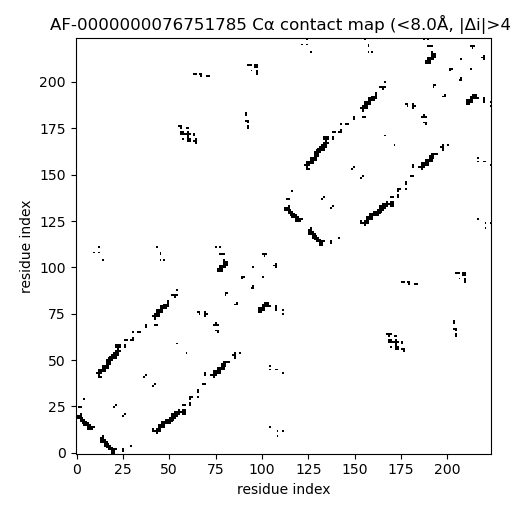C CA . VAL A 1 109 ? 7.602 -21.641 -1.478 1 95.75 109 VAL A CA 1
ATOM 811 C C . VAL A 1 109 ? 7.242 -22.578 -0.323 1 95.75 109 VAL A C 1
ATOM 813 O O . VAL A 1 109 ? 6.113 -23.062 -0.244 1 95.75 109 VAL A O 1
ATOM 816 N N . ALA A 1 110 ? 8.133 -22.672 0.588 1 92.94 110 ALA A N 1
ATOM 817 C CA . ALA A 1 110 ? 7.91 -23.562 1.732 1 92.94 110 ALA A CA 1
ATOM 818 C C . ALA A 1 110 ? 6.863 -22.969 2.676 1 92.94 110 ALA A C 1
ATOM 820 O O . ALA A 1 110 ? 6.129 -23.703 3.338 1 92.94 110 ALA A O 1
ATOM 821 N N . ALA A 1 111 ? 6.801 -21.703 2.734 1 86.12 111 ALA A N 1
ATOM 822 C CA . ALA A 1 111 ? 5.902 -21 3.654 1 86.12 111 ALA A CA 1
ATOM 823 C C . ALA A 1 111 ? 4.484 -20.953 3.1 1 86.12 111 ALA A C 1
ATOM 825 O O . ALA A 1 111 ? 3.518 -20.844 3.859 1 86.12 111 ALA A O 1
ATOM 826 N N . GLY A 1 112 ? 4.41 -20.891 1.814 1 78 112 GLY A N 1
ATOM 827 C CA . GLY A 1 112 ? 3.111 -20.719 1.186 1 78 112 GLY A CA 1
ATOM 828 C C . GLY A 1 112 ? 2.41 -22.031 0.895 1 78 112 GLY A C 1
ATOM 829 O O . GLY A 1 112 ? 1.221 -22.188 1.184 1 78 112 GLY A O 1
ATOM 830 N N . MET B 1 1 ? -16.906 9.859 -10.742 1 64.19 1 MET B N 1
ATOM 831 C CA . MET B 1 1 ? -17.109 10.859 -9.703 1 64.19 1 MET B CA 1
ATOM 832 C C . MET B 1 1 ? -15.812 11.57 -9.352 1 64.19 1 MET B C 1
ATOM 834 O O . MET B 1 1 ? -14.742 10.961 -9.375 1 64.19 1 MET B O 1
ATOM 838 N N . GLU B 1 2 ? -15.875 12.844 -9.219 1 87.19 2 GLU B N 1
ATOM 839 C CA . GLU B 1 2 ? -14.719 13.727 -9.117 1 87.19 2 GLU B CA 1
ATOM 840 C C . GLU B 1 2 ? -14.133 13.703 -7.707 1 87.19 2 GLU B C 1
ATOM 842 O O . GLU B 1 2 ? -14.852 13.492 -6.73 1 87.19 2 GLU B O 1
ATOM 847 N N . LEU B 1 3 ? -12.82 13.688 -7.574 1 96.06 3 LEU B N 1
ATOM 848 C CA . LEU B 1 3 ? -12.102 13.75 -6.305 1 96.06 3 LEU B CA 1
ATOM 849 C C . LEU B 1 3 ? -12.195 15.141 -5.691 1 96.06 3 LEU B C 1
ATOM 851 O O . LEU B 1 3 ? -12.008 16.141 -6.387 1 96.06 3 LEU B O 1
ATOM 855 N N . SER B 1 4 ? -12.602 15.18 -4.426 1 98.12 4 SER B N 1
ATOM 856 C CA . SER B 1 4 ? -12.586 16.438 -3.689 1 98.12 4 SER B CA 1
ATOM 857 C C . SER B 1 4 ? -11.578 16.406 -2.545 1 98.12 4 SER B C 1
ATOM 859 O O . SER B 1 4 ? -11.469 15.398 -1.841 1 98.12 4 SER B O 1
ATOM 861 N N . LEU B 1 5 ? -10.852 17.469 -2.41 1 98.38 5 LEU B N 1
ATOM 862 C CA . LEU B 1 5 ? -9.852 17.609 -1.354 1 98.38 5 LEU B CA 1
ATOM 863 C C . LEU B 1 5 ? -10.023 18.938 -0.628 1 98.38 5 LEU B C 1
ATOM 865 O O . LEU B 1 5 ? -10.062 20 -1.261 1 98.38 5 LEU B O 1
ATOM 869 N N . THR B 1 6 ? -10.141 18.844 0.673 1 98.19 6 THR B N 1
ATOM 870 C CA . THR B 1 6 ? -10.18 20.047 1.491 1 98.19 6 THR B CA 1
ATOM 871 C C . THR B 1 6 ? -9.289 19.891 2.721 1 98.19 6 THR B C 1
ATOM 873 O O . THR B 1 6 ? -9.305 18.859 3.381 1 98.19 6 THR B O 1
ATOM 876 N N . THR B 1 7 ? -8.547 21 3.01 1 97.62 7 THR B N 1
ATOM 877 C CA . THR B 1 7 ? -7.605 20.953 4.125 1 97.62 7 THR B CA 1
ATOM 878 C C . THR B 1 7 ? -7.996 21.938 5.211 1 97.62 7 THR B C 1
ATOM 880 O O . THR B 1 7 ? -8.453 23.047 4.91 1 97.62 7 THR B O 1
ATOM 883 N N . ARG B 1 8 ? -7.859 21.516 6.438 1 97.12 8 ARG B N 1
ATOM 884 C CA . ARG B 1 8 ? -8.008 22.453 7.555 1 97.12 8 ARG B CA 1
ATOM 885 C C . ARG B 1 8 ? -7.039 22.109 8.68 1 97.12 8 ARG B C 1
ATOM 887 O O . ARG B 1 8 ? -6.695 20.938 8.883 1 97.12 8 ARG B O 1
ATOM 894 N N . ALA B 1 9 ? -6.656 23.047 9.492 1 95.75 9 ALA B N 1
ATOM 895 C CA . ALA B 1 9 ? -5.762 22.859 10.633 1 95.75 9 ALA B CA 1
ATOM 896 C C . ALA B 1 9 ? -6.551 22.562 11.906 1 95.75 9 ALA B C 1
ATOM 898 O O . ALA B 1 9 ? -7.59 23.172 12.156 1 95.75 9 ALA B O 1
ATOM 899 N N . VAL B 1 10 ? -6.09 21.594 12.609 1 95.12 10 VAL B N 1
ATOM 900 C CA . VAL B 1 10 ? -6.633 21.281 13.93 1 95.12 10 VAL B CA 1
ATOM 901 C C . VAL B 1 10 ? -5.492 21.016 14.914 1 95.12 10 VAL B C 1
ATOM 903 O O . VAL B 1 10 ? -4.934 19.922 14.953 1 95.12 10 VAL B O 1
ATOM 906 N N . GLY B 1 11 ? -5.16 21.984 15.781 1 90.88 11 GLY B N 1
ATOM 907 C CA . GLY B 1 11 ? -3.986 21.875 16.641 1 90.88 11 GLY B CA 1
ATOM 908 C C . GLY B 1 11 ? -2.701 21.656 15.859 1 90.88 11 GLY B C 1
ATOM 909 O O . GLY B 1 11 ? -2.383 22.438 14.953 1 90.88 11 GLY B O 1
ATOM 910 N N . ARG B 1 12 ? -2.047 20.672 16.094 1 92.25 12 ARG B N 1
ATOM 911 C CA . ARG B 1 12 ? -0.792 20.375 15.414 1 92.25 12 ARG B CA 1
ATOM 912 C C . ARG B 1 12 ? -1.027 19.5 14.188 1 92.25 12 ARG B C 1
ATOM 914 O O . ARG B 1 12 ? -0.086 19.172 13.461 1 92.25 12 ARG B O 1
ATOM 921 N N . HIS B 1 13 ? -2.285 19.25 14.016 1 95.88 13 HIS B N 1
ATOM 922 C CA . HIS B 1 13 ? -2.609 18.359 12.906 1 95.88 13 HIS B CA 1
ATOM 923 C C . HIS B 1 13 ? -3.193 19.125 11.727 1 95.88 13 HIS B C 1
ATOM 925 O O . HIS B 1 13 ? -3.752 20.219 11.906 1 95.88 13 HIS B O 1
ATOM 931 N N . THR B 1 14 ? -2.93 18.609 10.602 1 97.62 14 THR B N 1
ATOM 932 C CA . THR B 1 14 ? -3.643 19.016 9.398 1 97.62 14 THR B CA 1
ATOM 933 C C . THR B 1 14 ? -4.613 17.938 8.953 1 97.62 14 THR B C 1
ATOM 935 O O . THR B 1 14 ? -4.211 16.781 8.742 1 97.62 14 THR B O 1
ATO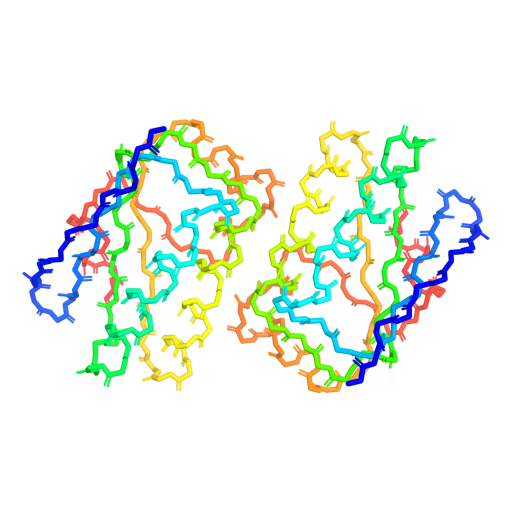M 938 N N . VAL B 1 15 ? -5.863 18.281 8.836 1 98.38 15 VAL B N 1
ATOM 939 C CA . VAL B 1 15 ? -6.891 17.328 8.398 1 98.38 15 VAL B CA 1
ATOM 940 C C . VAL B 1 15 ? -7.141 17.5 6.902 1 98.38 15 VAL B C 1
ATOM 942 O O . VAL B 1 15 ? -7.461 18.594 6.434 1 98.38 15 VAL B O 1
ATOM 945 N N . LEU B 1 16 ? -6.945 16.469 6.105 1 98.75 16 LEU B N 1
ATOM 946 C CA . LEU B 1 16 ? -7.281 16.406 4.688 1 98.75 16 LEU B CA 1
ATOM 947 C C . LEU B 1 16 ? -8.547 15.578 4.473 1 98.75 16 LEU B C 1
ATOM 949 O O . LEU B 1 16 ? -8.523 14.352 4.582 1 98.75 16 LEU B O 1
ATOM 953 N N . ALA B 1 17 ? -9.586 16.266 4.195 1 98.75 17 ALA B N 1
ATOM 954 C CA . ALA B 1 17 ? -10.828 15.562 3.859 1 98.75 17 ALA B CA 1
ATOM 955 C C . ALA B 1 17 ? -10.844 15.148 2.391 1 98.75 17 ALA B C 1
ATOM 957 O O . ALA B 1 17 ? -10.617 15.977 1.504 1 98.75 17 ALA B O 1
ATOM 958 N N . VAL B 1 18 ? -11.102 13.891 2.205 1 98.69 18 VAL B N 1
ATOM 959 C CA . VAL B 1 18 ? -11.117 13.328 0.858 1 98.69 18 VAL B CA 1
ATOM 960 C C . VAL B 1 18 ? -12.516 12.789 0.538 1 98.69 18 VAL B C 1
ATOM 962 O O . VAL B 1 18 ? -13.125 12.102 1.357 1 98.69 18 VAL B O 1
ATOM 965 N N . GLY B 1 19 ? -13.031 13.188 -0.616 1 98.38 19 GLY B N 1
ATOM 966 C CA . GLY B 1 19 ? -14.312 12.664 -1.074 1 98.38 19 GLY B CA 1
ATOM 967 C C . GLY B 1 19 ? -14.273 12.148 -2.5 1 98.38 19 GLY B C 1
ATOM 968 O O . GLY B 1 19 ? -13.438 12.586 -3.301 1 98.38 19 GLY B O 1
ATOM 969 N N . GLY B 1 20 ? -15.164 11.18 -2.803 1 97.81 20 GLY B N 1
ATOM 970 C CA . GLY B 1 20 ? -15.242 10.609 -4.141 1 97.81 20 GLY B CA 1
ATOM 971 C C . GLY B 1 20 ? -14.516 9.289 -4.27 1 97.81 20 GLY B C 1
ATOM 972 O O . GLY B 1 20 ? -14.562 8.453 -3.359 1 97.81 20 GLY B O 1
ATOM 973 N N . GLU B 1 21 ? -13.961 9.055 -5.418 1 97.38 21 GLU B N 1
ATOM 974 C CA . GLU B 1 21 ? -13.258 7.801 -5.68 1 97.38 21 GLU B CA 1
ATOM 975 C C . GLU B 1 21 ? -11.75 8.016 -5.75 1 97.38 21 GLU B C 1
ATOM 977 O O . GLU B 1 21 ? -11.289 9.008 -6.312 1 97.38 21 GLU B O 1
ATOM 982 N N . ILE B 1 22 ? -11.055 7.113 -5.113 1 97.38 22 ILE B N 1
ATOM 983 C CA . ILE B 1 22 ? -9.602 7.121 -5.219 1 97.38 22 ILE B CA 1
ATOM 984 C C . ILE B 1 22 ? -9.133 5.938 -6.059 1 97.38 22 ILE B C 1
ATOM 986 O O . ILE B 1 22 ? -9.117 4.801 -5.586 1 97.38 22 ILE B O 1
ATOM 990 N N . ASP B 1 23 ? -8.805 6.258 -7.262 1 94.31 23 ASP B N 1
ATOM 991 C CA . ASP B 1 23 ? -8.375 5.238 -8.211 1 94.31 23 ASP B CA 1
ATOM 992 C C . ASP B 1 23 ? -7.207 5.738 -9.062 1 94.31 23 ASP B C 1
ATOM 994 O O . ASP B 1 23 ? -6.582 6.75 -8.727 1 94.31 23 ASP B O 1
ATOM 998 N N . VAL B 1 24 ? -6.926 5.047 -10.102 1 91.88 24 VAL B N 1
ATOM 999 C CA . VAL B 1 24 ? -5.758 5.297 -10.938 1 91.88 24 VAL B CA 1
ATOM 1000 C C . VAL B 1 24 ? -5.816 6.719 -11.5 1 91.88 24 VAL B C 1
ATOM 1002 O O . VAL B 1 24 ? -4.781 7.359 -11.688 1 91.88 24 VAL B O 1
ATOM 1005 N N . TYR B 1 25 ? -6.965 7.223 -11.633 1 93.75 25 TYR B N 1
ATOM 1006 C CA . TYR B 1 25 ? -7.133 8.516 -12.281 1 93.75 25 TYR B CA 1
ATOM 1007 C C . TYR B 1 25 ? -7.047 9.656 -11.266 1 93.75 25 TYR B C 1
ATOM 1009 O O . TYR B 1 25 ? -6.582 10.75 -11.594 1 93.75 25 TYR B O 1
ATOM 1017 N N . THR B 1 26 ? -7.492 9.422 -10.047 1 96.38 26 THR B N 1
ATOM 1018 C CA . THR B 1 26 ? -7.59 10.516 -9.078 1 96.38 26 THR B CA 1
ATOM 1019 C C . THR B 1 26 ? -6.48 10.414 -8.039 1 96.38 26 THR B C 1
ATOM 1021 O O . THR B 1 26 ? -6.164 11.398 -7.367 1 96.38 26 THR B O 1
ATOM 1024 N N . ALA B 1 27 ? -5.871 9.266 -7.887 1 96.44 27 ALA B N 1
ATOM 1025 C CA . ALA B 1 27 ? -4.836 9.023 -6.887 1 96.44 27 ALA B CA 1
ATOM 1026 C C . ALA B 1 27 ? -3.676 10 -7.047 1 96.44 27 ALA B C 1
ATOM 1028 O O . ALA B 1 27 ? -3.115 10.477 -6.059 1 96.44 27 ALA B O 1
ATOM 1029 N N . PRO B 1 28 ? -3.311 10.359 -8.32 1 95.25 28 PRO B N 1
ATOM 1030 C CA . PRO B 1 28 ? -2.221 11.328 -8.477 1 95.25 28 PRO B CA 1
ATOM 1031 C C . PRO B 1 28 ? -2.527 12.672 -7.816 1 95.25 28 PRO B C 1
ATOM 1033 O O . PRO B 1 28 ? -1.629 13.312 -7.266 1 95.25 28 PRO B O 1
ATOM 1036 N N . GLN B 1 29 ? -3.719 13.062 -7.938 1 97.06 29 GLN B N 1
ATOM 1037 C CA . GLN B 1 29 ? -4.109 14.312 -7.297 1 97.06 29 GLN B CA 1
ATOM 1038 C C . GLN B 1 29 ? -3.971 14.227 -5.781 1 97.06 29 GLN B C 1
ATOM 1040 O O . GLN B 1 29 ? -3.479 15.156 -5.141 1 97.06 29 GLN B O 1
ATOM 1045 N N . LEU B 1 30 ? -4.441 13.148 -5.145 1 97.94 30 LEU B N 1
ATOM 1046 C CA . LEU B 1 30 ? -4.289 12.922 -3.709 1 97.94 30 LEU B CA 1
ATOM 1047 C C . LEU B 1 30 ? -2.818 12.867 -3.318 1 97.94 30 LEU B C 1
ATOM 1049 O O . LEU B 1 30 ? -2.412 13.477 -2.326 1 97.94 30 LEU B O 1
ATOM 1053 N N . ARG B 1 31 ? -2.082 12.203 -4.09 1 96.94 31 ARG B N 1
ATOM 1054 C CA . ARG B 1 31 ? -0.646 12.109 -3.852 1 96.94 31 ARG B CA 1
ATOM 1055 C C . ARG B 1 31 ? -0.006 13.492 -3.818 1 96.94 31 ARG B C 1
ATOM 1057 O O . ARG B 1 31 ? 0.759 13.805 -2.904 1 96.94 31 ARG B O 1
ATOM 1064 N N . SER B 1 32 ? -0.327 14.273 -4.848 1 97.25 32 SER B N 1
ATOM 1065 C CA . SER B 1 32 ? 0.237 15.609 -4.949 1 97.25 32 SER B CA 1
ATOM 1066 C C . SER B 1 32 ? -0.11 16.453 -3.723 1 97.25 32 SER B C 1
ATOM 1068 O O . SER B 1 32 ? 0.733 17.188 -3.213 1 97.25 32 SER B O 1
ATOM 1070 N N . GLU B 1 33 ? -1.309 16.312 -3.275 1 97.81 33 GLU B N 1
ATOM 1071 C CA . GLU B 1 33 ? -1.744 17.078 -2.113 1 97.81 33 GLU B CA 1
ATOM 1072 C C . GLU B 1 33 ? -1.012 16.625 -0.85 1 97.81 33 GLU B C 1
ATOM 1074 O O . GLU B 1 33 ? -0.592 17.469 -0.042 1 97.81 33 GLU B O 1
ATOM 1079 N N . LEU B 1 34 ? -0.829 15.367 -0.677 1 97.5 34 LEU B N 1
ATOM 1080 C CA . LEU B 1 34 ? -0.143 14.836 0.498 1 97.5 34 LEU B CA 1
ATOM 1081 C C . LEU B 1 34 ? 1.332 15.227 0.485 1 97.5 34 LEU B C 1
ATOM 1083 O O . LEU B 1 34 ? 1.901 15.555 1.528 1 97.5 34 LEU B O 1
ATOM 1087 N N . ILE B 1 35 ? 1.913 15.266 -0.668 1 95.19 35 ILE B N 1
ATOM 1088 C CA . ILE B 1 35 ? 3.301 15.688 -0.814 1 95.19 35 ILE B CA 1
ATOM 1089 C C . ILE B 1 35 ? 3.424 17.172 -0.48 1 95.19 35 ILE B C 1
ATOM 1091 O O . ILE B 1 35 ? 4.344 17.578 0.234 1 95.19 35 ILE B O 1
ATOM 1095 N N . ARG B 1 36 ? 2.484 17.906 -1.045 1 96.31 36 ARG B N 1
ATOM 1096 C CA . ARG B 1 36 ? 2.477 19.344 -0.775 1 96.31 36 ARG B CA 1
ATOM 1097 C C . ARG B 1 36 ? 2.412 19.625 0.724 1 96.31 36 ARG B C 1
ATOM 1099 O O . ARG B 1 36 ? 3.15 20.453 1.239 1 96.31 36 ARG B O 1
ATOM 1106 N N . LEU B 1 37 ? 1.563 18.922 1.471 1 96.25 37 LEU B N 1
ATOM 1107 C CA . LEU B 1 37 ? 1.416 19.109 2.91 1 96.25 37 LEU B CA 1
ATOM 1108 C C . LEU B 1 37 ? 2.705 18.734 3.639 1 96.25 37 LEU B C 1
ATOM 1110 O O . LEU B 1 37 ? 3.156 19.469 4.52 1 96.25 37 LEU B O 1
ATOM 1114 N N . ALA B 1 38 ? 3.293 17.672 3.27 1 93.62 38 ALA B N 1
ATOM 1115 C CA . ALA B 1 38 ? 4.543 17.234 3.881 1 93.62 38 ALA B CA 1
ATOM 1116 C C . ALA B 1 38 ? 5.656 18.25 3.637 1 93.62 38 ALA B C 1
ATOM 1118 O O . ALA B 1 38 ? 6.398 18.594 4.555 1 93.62 38 ALA B O 1
ATOM 1119 N N . ASP B 1 39 ? 5.699 18.719 2.4 1 92.31 39 ASP B N 1
ATOM 1120 C CA . ASP B 1 39 ? 6.734 19.672 2.023 1 92.31 39 ASP B CA 1
ATOM 1121 C C . ASP B 1 39 ? 6.555 21 2.77 1 92.31 39 ASP B C 1
ATOM 1123 O O . ASP B 1 39 ? 7.531 21.719 3.018 1 92.31 39 ASP B O 1
ATOM 1127 N N . ALA B 1 40 ? 5.301 21.281 3.051 1 93.81 40 ALA B N 1
ATOM 1128 C CA . ALA B 1 40 ? 4.988 22.516 3.766 1 93.81 40 ALA B CA 1
ATOM 1129 C C . ALA B 1 40 ? 5.316 22.391 5.25 1 93.81 40 ALA B C 1
ATOM 1131 O O . ALA B 1 40 ? 5.172 23.344 6.008 1 93.81 40 ALA B O 1
ATOM 1132 N N . GLY B 1 41 ? 5.699 21.141 5.723 1 91.38 41 GLY B N 1
ATOM 1133 C CA . GLY B 1 41 ? 6.168 20.953 7.086 1 91.38 41 GLY B CA 1
ATOM 1134 C C . GLY B 1 41 ? 5.102 20.391 8.008 1 91.38 41 GLY B C 1
ATOM 1135 O O . GLY B 1 41 ? 5.293 20.328 9.227 1 91.38 41 GLY B O 1
ATOM 1136 N N . PHE B 1 42 ? 3.992 20.031 7.406 1 91.62 42 PHE B N 1
ATOM 1137 C CA . PHE B 1 42 ? 2.963 19.406 8.227 1 91.62 42 PHE B CA 1
ATOM 1138 C C . PHE B 1 42 ? 3.289 17.938 8.477 1 91.62 42 PHE B C 1
ATOM 1140 O O . PHE B 1 42 ? 3.168 17.109 7.57 1 91.62 42 PHE B O 1
ATOM 1147 N N . ALA B 1 43 ? 3.625 17.703 9.664 1 90.12 43 ALA B N 1
ATOM 1148 C CA . ALA B 1 43 ? 4.172 16.391 9.992 1 90.12 43 ALA B CA 1
ATOM 1149 C C . ALA B 1 43 ? 3.072 15.438 10.461 1 90.12 43 ALA B C 1
ATOM 1151 O O . ALA B 1 43 ? 3.262 14.219 10.477 1 90.12 43 ALA B O 1
ATOM 1152 N N . HIS B 1 44 ? 2.014 16 10.953 1 96.44 44 HIS B N 1
ATOM 1153 C CA . HIS B 1 44 ? 0.907 15.211 11.477 1 96.44 44 HIS B CA 1
ATOM 1154 C C . HIS B 1 44 ? -0.359 15.414 10.656 1 96.44 44 HIS B C 1
ATOM 1156 O O . HIS B 1 44 ? -1.019 16.453 10.766 1 96.44 44 HIS B O 1
ATOM 1162 N N . ILE B 1 45 ? -0.716 14.406 9.828 1 97.75 45 ILE B N 1
ATOM 1163 C CA . ILE B 1 45 ? -1.814 14.523 8.883 1 97.75 45 ILE B CA 1
ATOM 1164 C C . ILE B 1 45 ? -2.918 13.531 9.234 1 97.75 45 ILE B C 1
ATOM 1166 O O . ILE B 1 45 ? -2.639 12.375 9.562 1 97.75 45 ILE B O 1
ATOM 1170 N N . VAL B 1 46 ? -4.098 14 9.281 1 98.5 46 VAL B N 1
ATOM 1171 C CA . VAL B 1 46 ? -5.289 13.164 9.367 1 98.5 46 VAL B CA 1
ATOM 1172 C C . VAL B 1 46 ? -5.992 13.109 8.016 1 98.5 46 VAL B C 1
ATOM 1174 O O . VAL B 1 46 ? -6.41 14.141 7.488 1 98.5 46 VAL B O 1
ATOM 1177 N N . VAL B 1 47 ? -6.082 11.953 7.422 1 98.69 47 VAL B N 1
ATOM 1178 C CA . VAL B 1 47 ? -6.824 11.781 6.18 1 98.69 47 VAL B CA 1
ATOM 1179 C C . VAL B 1 47 ? -8.234 11.289 6.484 1 98.69 47 VAL B C 1
ATOM 1181 O O . VAL B 1 47 ? -8.43 10.133 6.867 1 98.69 47 VAL B O 1
ATOM 1184 N N . ASP B 1 48 ? -9.164 12.195 6.27 1 98.81 48 ASP B N 1
ATOM 1185 C CA . ASP B 1 48 ? -10.578 11.898 6.508 1 98.81 48 ASP B CA 1
ATOM 1186 C C . ASP B 1 48 ? -11.234 11.336 5.25 1 98.81 48 ASP B C 1
ATOM 1188 O O . ASP B 1 48 ? -11.508 12.07 4.301 1 98.81 48 ASP B O 1
ATOM 1192 N N . MET B 1 49 ? -11.57 10.031 5.332 1 98.56 49 MET B N 1
ATOM 1193 C CA . MET B 1 49 ? -12.102 9.336 4.164 1 98.56 49 MET B CA 1
ATOM 1194 C C . MET B 1 49 ? -13.578 9 4.348 1 98.56 49 MET B C 1
ATOM 1196 O O . MET B 1 49 ? -14.07 8.039 3.764 1 98.56 49 MET B O 1
ATOM 1200 N N . GLU B 1 50 ? -14.273 9.75 5.145 1 98.12 50 GLU B N 1
ATOM 1201 C CA . GLU B 1 50 ? -15.688 9.5 5.41 1 98.12 50 GLU B CA 1
ATOM 1202 C C . GLU B 1 50 ? -16.516 9.633 4.141 1 98.12 50 GLU B C 1
ATOM 1204 O O . GLU B 1 50 ? -17.578 9.008 4.012 1 98.12 50 GLU B O 1
ATOM 1209 N N . ARG B 1 51 ? -16.109 10.438 3.201 1 97.75 51 ARG B N 1
ATOM 1210 C CA . ARG B 1 51 ? -16.875 10.703 1.997 1 97.75 51 ARG B CA 1
ATOM 1211 C C . AR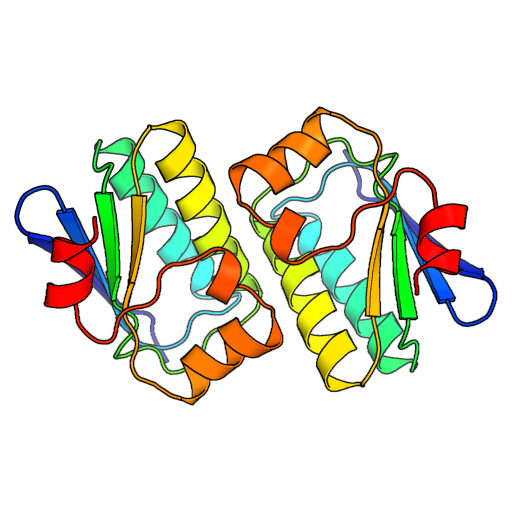G B 1 51 ? -16.266 10.016 0.783 1 97.75 51 ARG B C 1
ATOM 1213 O O . ARG B 1 51 ? -16.531 10.398 -0.357 1 97.75 51 ARG B O 1
ATOM 1220 N N . VAL B 1 52 ? -15.359 9.016 0.999 1 98.19 52 VAL B N 1
ATOM 1221 C CA . VAL B 1 52 ? -14.773 8.227 -0.087 1 98.19 52 VAL B CA 1
ATOM 1222 C C . VAL B 1 52 ? -15.695 7.059 -0.43 1 98.19 52 VAL B C 1
ATOM 1224 O O . VAL B 1 52 ? -16.047 6.258 0.441 1 98.19 52 VAL B O 1
ATOM 1227 N N . ASP B 1 53 ? -15.969 6.949 -1.686 1 96.75 53 ASP B N 1
ATOM 1228 C CA . ASP B 1 53 ? -16.891 5.926 -2.16 1 96.75 53 ASP B CA 1
ATOM 1229 C C . ASP B 1 53 ? -16.141 4.68 -2.621 1 96.75 53 ASP B C 1
ATOM 1231 O O . ASP B 1 53 ? -16.719 3.588 -2.676 1 96.75 53 ASP B O 1
ATOM 1235 N N . PHE B 1 54 ? -15.047 4.957 -2.961 1 96.5 54 PHE B N 1
ATOM 1236 C CA . PHE B 1 54 ? -14.273 3.863 -3.535 1 96.5 54 PHE B CA 1
ATOM 1237 C C . PHE B 1 54 ? -12.781 4.102 -3.342 1 96.5 54 PHE B C 1
ATOM 1239 O O . PHE B 1 54 ? -12.312 5.238 -3.434 1 96.5 54 PHE B O 1
ATOM 1246 N N . LEU B 1 55 ? -11.992 3.059 -2.984 1 97.38 55 LEU B N 1
ATOM 1247 C CA . LEU B 1 55 ? -10.547 3.066 -2.781 1 97.38 55 LEU B CA 1
ATOM 1248 C C . LEU B 1 55 ? -9.906 1.829 -3.402 1 97.38 55 LEU B C 1
ATOM 1250 O O . LEU B 1 55 ? -10.227 0.701 -3.027 1 97.38 55 LEU B O 1
ATOM 1254 N N . ASP B 1 56 ? -9.031 2.031 -4.445 1 95.12 56 ASP B N 1
ATOM 1255 C CA . ASP B 1 56 ? -8.391 0.872 -5.055 1 95.12 56 ASP B CA 1
ATOM 1256 C C . ASP B 1 56 ? -6.918 0.788 -4.652 1 95.12 56 ASP B C 1
ATOM 1258 O O . ASP B 1 56 ? -6.477 1.498 -3.748 1 95.12 56 ASP B O 1
ATOM 1262 N N . SER B 1 57 ? -6.172 -0.043 -5.254 1 94.44 57 SER B N 1
ATOM 1263 C CA . SER B 1 57 ? -4.789 -0.314 -4.879 1 94.44 57 SER B CA 1
ATOM 1264 C C . SER B 1 57 ? -3.902 0.904 -5.117 1 94.44 57 SER B C 1
ATOM 1266 O O . SER B 1 57 ? -2.93 1.121 -4.391 1 94.44 57 SER B O 1
ATOM 1268 N N . THR B 1 58 ? -4.277 1.663 -6.176 1 94.12 58 THR B N 1
ATOM 1269 C CA . THR B 1 58 ? -3.504 2.875 -6.422 1 94.12 58 THR B CA 1
ATOM 1270 C C . THR B 1 58 ? -3.645 3.852 -5.258 1 94.12 58 THR B C 1
ATOM 1272 O O . THR B 1 58 ? -2.652 4.406 -4.781 1 94.12 58 THR B O 1
ATOM 1275 N N . GLY B 1 59 ? -4.84 3.992 -4.832 1 97.5 59 GLY B N 1
ATOM 1276 C CA . GLY B 1 59 ? -5.07 4.816 -3.656 1 97.5 59 GLY B CA 1
ATOM 1277 C C . GLY B 1 59 ? -4.352 4.309 -2.422 1 97.5 59 GLY B C 1
ATOM 1278 O O . GLY B 1 59 ? -3.797 5.094 -1.651 1 97.5 59 GLY B O 1
ATOM 1279 N N . LEU B 1 60 ? -4.348 3.043 -2.223 1 97.88 60 LEU B N 1
ATOM 1280 C CA . LEU B 1 60 ? -3.65 2.438 -1.095 1 97.88 60 LEU B CA 1
ATOM 1281 C C . LEU B 1 60 ? -2.16 2.752 -1.146 1 97.88 60 LEU B C 1
ATOM 1283 O O . LEU B 1 60 ? -1.554 3.074 -0.122 1 97.88 60 LEU B O 1
ATOM 1287 N N . GLY B 1 61 ? -1.599 2.672 -2.332 1 97.62 61 GLY B N 1
ATOM 1288 C CA . GLY B 1 61 ? -0.199 3.027 -2.506 1 97.62 61 GLY B CA 1
ATOM 1289 C C . GLY B 1 61 ? 0.107 4.457 -2.105 1 97.62 61 GLY B C 1
ATOM 1290 O O . GLY B 1 61 ? 1.124 4.723 -1.462 1 97.62 61 GLY B O 1
ATOM 1291 N N . VAL B 1 62 ? -0.806 5.332 -2.482 1 97.5 62 VAL B N 1
ATOM 1292 C CA . VAL B 1 62 ? -0.642 6.742 -2.152 1 97.5 62 VAL B CA 1
ATOM 1293 C C . VAL B 1 62 ? -0.646 6.926 -0.637 1 97.5 62 VAL B C 1
ATOM 1295 O O . VAL B 1 62 ? 0.179 7.66 -0.09 1 97.5 62 VAL B O 1
ATOM 1298 N N . LEU B 1 63 ? -1.564 6.25 0.067 1 98.38 63 LEU B N 1
ATOM 1299 C CA . LEU B 1 63 ? -1.65 6.348 1.521 1 98.38 63 LEU B CA 1
ATOM 1300 C C . LEU B 1 63 ? -0.397 5.781 2.178 1 98.38 63 LEU B C 1
ATOM 1302 O O . LEU B 1 63 ? 0.151 6.383 3.104 1 98.38 63 LEU B O 1
ATOM 1306 N N . VAL B 1 64 ? 0.115 4.691 1.697 1 97.81 64 VAL B N 1
ATOM 1307 C CA . VAL B 1 64 ? 1.334 4.09 2.227 1 97.81 64 VAL B CA 1
ATOM 1308 C C . VAL B 1 64 ? 2.52 5.016 1.977 1 97.81 64 VAL B C 1
ATOM 1310 O O . VAL B 1 64 ? 3.381 5.18 2.844 1 97.81 64 VAL B O 1
ATOM 1313 N N . GLY B 1 65 ? 2.58 5.566 0.767 1 96.81 65 GLY B N 1
ATOM 1314 C CA . GLY B 1 65 ? 3.625 6.535 0.47 1 96.81 65 GLY B CA 1
ATOM 1315 C C . GLY B 1 65 ? 3.602 7.742 1.391 1 96.81 65 GLY B C 1
ATOM 1316 O O . GLY B 1 65 ? 4.652 8.227 1.815 1 96.81 65 GLY B O 1
ATOM 1317 N N . ALA B 1 66 ? 2.424 8.234 1.667 1 97 66 ALA B N 1
ATOM 1318 C CA . ALA B 1 66 ? 2.273 9.352 2.592 1 97 66 ALA B CA 1
ATOM 1319 C C . ALA B 1 66 ? 2.771 8.984 3.986 1 97 66 ALA B C 1
ATOM 1321 O O . ALA B 1 66 ? 3.441 9.781 4.645 1 97 66 ALA B O 1
ATOM 1322 N N . LEU B 1 67 ? 2.418 7.812 4.414 1 96.81 67 LEU B N 1
ATOM 1323 C CA . LEU B 1 67 ? 2.867 7.316 5.711 1 96.81 67 LEU B CA 1
ATOM 1324 C C . LEU B 1 67 ? 4.391 7.234 5.762 1 96.81 67 LEU B C 1
ATOM 1326 O O . LEU B 1 67 ? 5.008 7.684 6.73 1 96.81 67 LEU B O 1
ATOM 1330 N N . LYS B 1 68 ? 4.98 6.734 4.758 1 95.44 68 LYS B N 1
ATOM 1331 C CA . LYS B 1 68 ? 6.434 6.641 4.645 1 95.44 68 LYS B CA 1
ATOM 1332 C C . LYS B 1 68 ? 7.09 8.008 4.789 1 95.44 68 LYS B C 1
ATOM 1334 O O . LYS B 1 68 ? 8.039 8.172 5.562 1 95.44 68 LYS B O 1
ATOM 1339 N N . ARG B 1 69 ? 6.562 8.93 4.102 1 94.25 69 ARG B N 1
ATOM 1340 C CA . ARG B 1 69 ? 7.105 10.281 4.133 1 94.25 69 ARG B CA 1
ATOM 1341 C C . ARG B 1 69 ? 6.953 10.906 5.516 1 94.25 69 ARG B C 1
ATOM 1343 O O . ARG B 1 69 ? 7.879 11.539 6.023 1 94.25 69 ARG B O 1
ATOM 1350 N N . ALA B 1 70 ? 5.781 10.758 6.074 1 94.69 70 ALA B N 1
ATOM 1351 C CA . ALA B 1 70 ? 5.516 11.328 7.391 1 94.69 70 ALA B CA 1
ATOM 1352 C C . ALA B 1 70 ? 6.457 10.742 8.438 1 94.69 70 ALA B C 1
ATOM 1354 O O . ALA B 1 70 ? 7.039 11.484 9.242 1 94.69 70 ALA B O 1
ATOM 1355 N N . ARG B 1 71 ? 6.668 9.414 8.406 1 93.5 71 ARG B N 1
ATOM 1356 C CA . ARG B 1 71 ? 7.535 8.75 9.375 1 93.5 71 ARG B CA 1
ATOM 1357 C C . ARG B 1 71 ? 8.984 9.195 9.203 1 93.5 71 ARG B C 1
ATOM 1359 O O . ARG B 1 71 ? 9.703 9.375 10.188 1 93.5 71 ARG B O 1
ATOM 1366 N N . ALA B 1 72 ? 9.359 9.383 7.996 1 90.94 72 ALA B N 1
ATOM 1367 C CA . ALA B 1 72 ? 10.719 9.844 7.719 1 90.94 72 ALA B CA 1
ATOM 1368 C C . ALA B 1 72 ? 10.961 11.234 8.305 1 90.94 72 ALA B C 1
ATOM 1370 O O . ALA B 1 72 ? 12.086 11.578 8.664 1 90.94 72 ALA B O 1
ATOM 1371 N N . ALA B 1 73 ? 9.898 11.961 8.445 1 90.94 73 ALA B N 1
ATOM 1372 C CA . ALA B 1 73 ? 9.992 13.32 8.961 1 90.94 73 ALA B CA 1
ATOM 1373 C C . ALA B 1 73 ? 9.641 13.375 10.445 1 90.94 73 ALA B C 1
ATOM 1375 O O . ALA B 1 73 ? 9.547 14.461 11.023 1 90.94 73 ALA B O 1
ATOM 1376 N N . GLY B 1 74 ? 9.383 12.211 11.039 1 92.38 74 GLY B N 1
ATOM 1377 C CA . GLY B 1 74 ? 9.055 12.164 12.453 1 92.38 74 GLY B CA 1
ATOM 1378 C C . GLY B 1 74 ? 7.605 12.516 12.742 1 92.38 74 GLY B C 1
ATOM 1379 O O . GLY B 1 74 ? 7.266 12.898 13.867 1 92.38 74 GLY B O 1
ATOM 1380 N N . GLY B 1 75 ? 6.793 12.43 11.672 1 95.19 75 GLY B N 1
ATOM 1381 C CA . GLY B 1 75 ? 5.383 12.742 11.82 1 95.19 75 GLY B CA 1
ATOM 1382 C C . GLY B 1 75 ? 4.492 11.516 11.805 1 95.19 75 GLY B C 1
ATOM 1383 O O . GLY B 1 75 ? 4.934 10.422 12.148 1 95.19 75 GLY B O 1
ATOM 1384 N N . SER B 1 76 ? 3.158 11.742 11.516 1 96 76 SER B N 1
ATOM 1385 C CA . SER B 1 76 ? 2.176 10.664 11.539 1 96 76 SER B CA 1
ATOM 1386 C C . SER B 1 76 ? 1.086 10.883 10.5 1 96 76 SER B C 1
ATOM 1388 O O . SER B 1 76 ? 0.831 12.016 10.086 1 96 76 SER B O 1
ATOM 1390 N N . VAL B 1 77 ? 0.562 9.805 10.07 1 97.25 77 VAL B N 1
ATOM 1391 C CA . VAL B 1 77 ? -0.645 9.805 9.25 1 97.25 77 VAL B CA 1
ATOM 1392 C C . VAL B 1 77 ? -1.733 8.984 9.938 1 97.25 77 VAL B C 1
ATOM 1394 O O . VAL B 1 77 ? -1.556 7.785 10.18 1 97.25 77 VAL B O 1
ATOM 1397 N N . GLU B 1 78 ? -2.766 9.617 10.266 1 98.19 78 GLU B N 1
ATOM 1398 C CA . GLU B 1 78 ? -3.959 8.961 10.797 1 98.19 78 GLU B CA 1
ATOM 1399 C C . GLU B 1 78 ? -5.082 8.945 9.758 1 98.19 78 GLU B C 1
ATOM 1401 O O . GLU B 1 78 ? -5.25 9.906 9.008 1 98.19 78 GLU B O 1
ATOM 1406 N N . LEU B 1 79 ? -5.848 7.816 9.773 1 98.62 79 LEU B 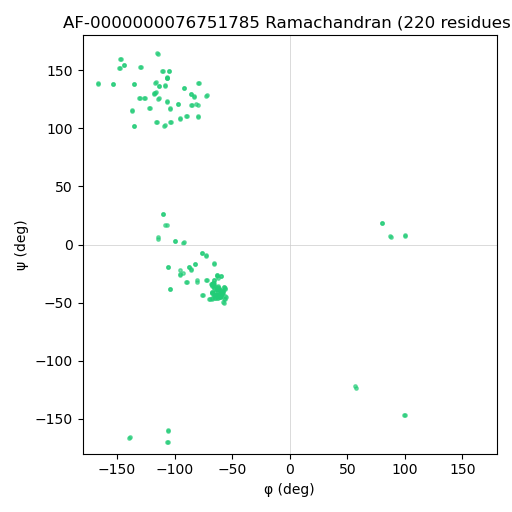N 1
ATOM 1407 C CA . LEU B 1 79 ? -6.98 7.723 8.859 1 98.62 79 LEU B CA 1
ATOM 1408 C C . LEU B 1 79 ? -8.297 7.77 9.625 1 98.62 79 LEU B C 1
ATOM 1410 O O . LEU B 1 79 ? -8.375 7.32 10.766 1 98.62 79 LEU B O 1
ATOM 1414 N N . VAL B 1 80 ? -9.266 8.32 8.945 1 98.75 80 VAL B N 1
ATOM 1415 C CA . VAL B 1 80 ? -10.617 8.344 9.492 1 98.75 80 VAL B CA 1
ATOM 1416 C C . VAL B 1 80 ? -11.594 7.738 8.492 1 98.75 80 VAL B C 1
ATOM 1418 O O . VAL B 1 80 ? -11.641 8.156 7.328 1 98.75 80 VAL B O 1
ATOM 1421 N N . SER B 1 81 ? -12.328 6.809 8.883 1 98.62 81 SER B N 1
ATOM 1422 C CA . SER B 1 81 ? -13.43 6.25 8.102 1 98.62 81 SER B CA 1
ATOM 1423 C C . SER B 1 81 ? -14.328 5.371 8.969 1 98.62 81 SER B C 1
ATOM 1425 O O . SER B 1 81 ? -13.836 4.617 9.812 1 98.62 81 SER B O 1
ATOM 1427 N N . SER B 1 82 ? -15.594 5.5 8.773 1 97.44 82 SER B N 1
ATOM 1428 C CA . SER B 1 82 ? -16.547 4.594 9.398 1 97.44 82 SER B CA 1
ATOM 1429 C C . SER B 1 82 ? -17.281 3.744 8.359 1 97.44 82 SER B C 1
ATOM 1431 O O . SER B 1 82 ? -18.219 3.021 8.688 1 97.44 82 SER B O 1
ATOM 1433 N N . GLN B 1 83 ? -16.844 3.875 7.113 1 97.44 83 GLN B N 1
ATOM 1434 C CA . GLN B 1 83 ? -17.531 3.203 6.012 1 97.44 83 GLN B CA 1
ATOM 1435 C C . GLN B 1 83 ? -17.094 1.742 5.914 1 97.44 83 GLN B C 1
ATOM 1437 O O . GLN B 1 83 ? -15.93 1.448 5.648 1 97.44 83 GLN B O 1
ATOM 1442 N N . PRO B 1 84 ? -18.062 0.823 6.027 1 97.56 84 PRO B N 1
ATOM 1443 C CA . PRO B 1 84 ? -17.719 -0.601 6.004 1 97.56 84 PRO B CA 1
ATOM 1444 C C . PRO B 1 84 ? -16.953 -1.002 4.746 1 97.56 84 PRO B C 1
ATOM 1446 O O . PRO B 1 84 ? -16.016 -1.81 4.816 1 97.56 84 PRO B O 1
ATOM 1449 N N . LYS B 1 85 ? -17.328 -0.418 3.627 1 97.12 85 LYS B N 1
ATOM 1450 C CA . LYS B 1 85 ? -16.672 -0.787 2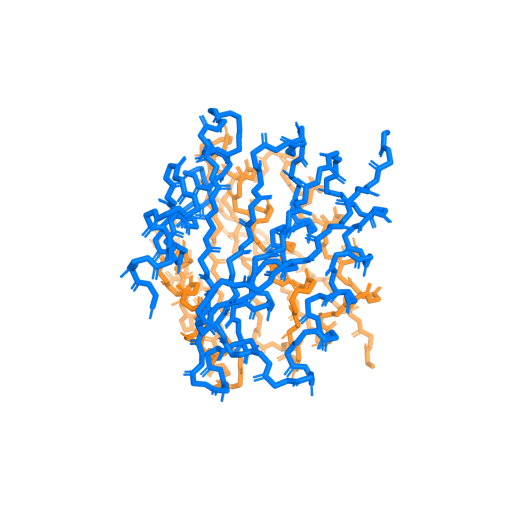.369 1 97.12 85 LYS B CA 1
ATOM 1451 C C . LYS B 1 85 ? -15.203 -0.383 2.365 1 97.12 85 LYS B C 1
ATOM 1453 O O . LYS B 1 85 ? -14.359 -1.096 1.816 1 97.12 85 LYS B O 1
ATOM 1458 N N . ILE B 1 86 ? -14.875 0.765 2.99 1 98 86 ILE B N 1
ATOM 1459 C CA . ILE B 1 86 ? -13.5 1.24 3.066 1 98 86 ILE B CA 1
ATOM 1460 C C . ILE B 1 86 ? -12.727 0.425 4.105 1 98 86 ILE B C 1
ATOM 1462 O O . ILE B 1 86 ? -11.609 -0.015 3.848 1 98 86 ILE B O 1
ATOM 1466 N N . LEU B 1 87 ? -13.391 0.192 5.273 1 98.06 87 LEU B N 1
ATOM 1467 C CA . LEU B 1 87 ? -12.758 -0.571 6.344 1 98.06 87 LEU B CA 1
ATOM 1468 C C . LEU B 1 87 ? -12.453 -1.994 5.887 1 98.06 87 LEU B C 1
ATOM 1470 O O . LEU B 1 87 ? -11.422 -2.559 6.254 1 98.06 87 LEU B O 1
ATOM 1474 N N . LYS B 1 88 ? -13.305 -2.523 5.109 1 97.06 88 LYS B N 1
ATOM 1475 C CA . LYS B 1 88 ? -13.109 -3.881 4.609 1 97.06 88 LYS B CA 1
ATOM 1476 C C . LYS B 1 88 ? -11.836 -3.98 3.768 1 97.06 88 LYS B C 1
ATOM 1478 O O . LYS B 1 88 ? -11.133 -4.988 3.816 1 97.06 88 LYS B O 1
ATOM 1483 N N . ILE B 1 89 ? -11.578 -2.957 2.984 1 97.19 89 ILE B N 1
ATOM 1484 C CA . ILE B 1 89 ? -10.383 -2.941 2.146 1 97.19 89 ILE B CA 1
ATOM 1485 C C . ILE B 1 89 ? -9.133 -3.035 3.021 1 97.19 89 ILE B C 1
ATOM 1487 O O . ILE B 1 89 ? -8.219 -3.811 2.732 1 97.19 89 ILE B O 1
ATOM 1491 N N . PHE B 1 90 ? -9.062 -2.311 4.102 1 97.94 90 PHE B N 1
ATOM 1492 C CA . PHE B 1 90 ? -7.918 -2.326 5.004 1 97.94 90 PHE B CA 1
ATOM 1493 C C . PHE B 1 90 ? -7.805 -3.668 5.715 1 97.94 90 PHE B C 1
ATOM 1495 O O . PHE B 1 90 ? -6.703 -4.164 5.945 1 97.94 90 PHE B O 1
ATOM 1502 N N . ASN B 1 91 ? -8.984 -4.23 5.973 1 97 91 ASN B N 1
ATOM 1503 C CA . ASN B 1 91 ? -8.992 -5.531 6.633 1 97 91 ASN B CA 1
ATOM 1504 C C . ASN B 1 91 ? -8.477 -6.629 5.707 1 97 91 ASN B C 1
ATOM 1506 O O . ASN B 1 91 ? -7.586 -7.395 6.082 1 97 91 ASN B O 1
ATOM 1510 N N . VAL B 1 92 ? -8.945 -6.648 4.531 1 95.62 92 VAL B N 1
ATOM 1511 C CA . VAL B 1 92 ? -8.586 -7.695 3.582 1 95.62 92 VAL B CA 1
ATOM 1512 C C . VAL B 1 92 ? -7.109 -7.578 3.217 1 95.62 92 VAL B C 1
ATOM 1514 O O . VAL B 1 92 ? -6.434 -8.586 3.006 1 95.62 92 VAL B O 1
ATOM 1517 N N . THR B 1 93 ? -6.613 -6.383 3.178 1 96.12 93 THR B N 1
ATOM 1518 C CA . THR B 1 93 ? -5.219 -6.176 2.799 1 96.12 93 THR B CA 1
ATOM 1519 C C . THR B 1 93 ? -4.301 -6.328 4.008 1 96.12 93 THR B C 1
ATOM 1521 O O . THR B 1 93 ? -3.088 -6.484 3.857 1 96.12 93 THR B O 1
ATOM 1524 N N . GLY B 1 94 ? -4.871 -6.168 5.176 1 97 94 GLY B N 1
ATOM 1525 C CA . GLY B 1 94 ? -4.082 -6.199 6.395 1 97 94 GLY B CA 1
ATOM 1526 C C . GLY B 1 94 ? -3.512 -4.844 6.773 1 97 94 GLY B C 1
ATOM 1527 O O . GLY B 1 94 ? -2.764 -4.727 7.746 1 97 94 GLY B O 1
ATOM 1528 N N . LEU B 1 95 ? -3.898 -3.82 6.066 1 98 95 LEU B N 1
ATOM 1529 C CA . LEU B 1 95 ? -3.311 -2.502 6.27 1 98 95 LEU B CA 1
ATOM 1530 C C . LEU B 1 95 ? -3.799 -1.883 7.574 1 98 95 LEU B C 1
ATOM 1532 O O . LEU B 1 95 ? -3.244 -0.887 8.039 1 98 95 LEU B O 1
ATOM 1536 N N . GLU B 1 96 ? -4.758 -2.498 8.188 1 97.19 96 GLU B N 1
ATOM 1537 C CA . GLU B 1 96 ? -5.168 -2.039 9.516 1 97.19 96 GLU B CA 1
ATOM 1538 C C . GLU B 1 96 ? -4.059 -2.252 10.539 1 97.19 96 GLU B C 1
ATOM 1540 O O . GLU B 1 96 ? -4.09 -1.666 11.625 1 97.19 96 GLU B O 1
ATOM 1545 N N . LYS B 1 97 ? -3.123 -3.041 10.227 1 97.44 97 LYS B N 1
ATOM 1546 C CA . LYS B 1 97 ? -1.96 -3.25 11.086 1 97.44 97 LYS B CA 1
ATOM 1547 C C . LYS B 1 97 ? -0.926 -2.146 10.891 1 97.44 97 LYS B C 1
ATOM 1549 O O . LYS B 1 97 ? 0.001 -2.006 11.695 1 97.44 97 LYS B O 1
ATOM 1554 N N . VAL B 1 98 ? -1.007 -1.423 9.859 1 97.62 98 VAL B N 1
ATOM 1555 C CA . VAL B 1 98 ? -0.031 -0.417 9.453 1 97.62 98 VAL B CA 1
ATOM 1556 C C . VAL B 1 98 ? -0.569 0.979 9.758 1 97.62 98 VAL B C 1
ATOM 1558 O O . VAL B 1 98 ? 0.177 1.854 10.203 1 97.62 98 VAL B O 1
ATOM 1561 N N . PHE B 1 99 ? -1.883 1.065 9.523 1 98 99 PHE B N 1
ATOM 1562 C CA . PHE B 1 99 ? -2.529 2.357 9.727 1 98 99 PHE B CA 1
ATOM 1563 C C . PHE B 1 99 ? -3.379 2.344 10.992 1 98 99 PHE B C 1
ATOM 1565 O O . PHE B 1 99 ? -4.035 1.347 11.297 1 98 99 PHE B O 1
ATOM 1572 N N . ASN B 1 100 ? -3.375 3.508 11.688 1 97.5 100 ASN B N 1
ATOM 1573 C CA . ASN B 1 100 ? -4.43 3.746 12.664 1 97.5 100 ASN B CA 1
ATOM 1574 C C . ASN B 1 100 ? -5.676 4.332 12.008 1 97.5 100 ASN B C 1
ATOM 1576 O O . ASN B 1 100 ? -5.621 5.406 11.406 1 97.5 100 ASN B O 1
ATOM 1580 N N . ILE B 1 101 ? -6.77 3.617 12.141 1 98.25 101 ILE B N 1
ATOM 1581 C CA . ILE B 1 101 ? -8.031 4.066 11.562 1 98.25 101 ILE B CA 1
ATOM 1582 C C . ILE B 1 101 ? -9.023 4.383 12.672 1 98.25 101 ILE B C 1
ATOM 1584 O O . ILE B 1 101 ? -9.312 3.531 13.516 1 98.25 101 ILE B O 1
ATOM 1588 N N . HIS B 1 102 ? -9.492 5.535 12.617 1 98.56 102 HIS B N 1
ATOM 1589 C CA . HIS B 1 102 ? -10.391 6.023 13.664 1 98.56 102 HIS B CA 1
ATOM 1590 C C . HIS B 1 102 ? -11.789 6.273 13.117 1 98.56 102 HIS B C 1
ATOM 1592 O O . HIS B 1 102 ? -11.969 6.445 11.906 1 98.56 102 HIS B O 1
ATOM 1598 N N . ALA B 1 103 ? -12.734 6.398 14.055 1 97.25 103 ALA B N 1
ATOM 1599 C CA . ALA B 1 103 ? -14.133 6.578 13.664 1 97.25 103 ALA B CA 1
ATOM 1600 C C . ALA B 1 103 ? -14.453 8.055 13.445 1 97.25 103 ALA B C 1
ATOM 1602 O O . ALA B 1 103 ? -15.469 8.391 12.828 1 97.25 103 ALA B O 1
ATOM 1603 N N . SER B 1 104 ? -13.523 8.906 14.062 1 97.56 104 SER B N 1
ATOM 1604 C CA . SER B 1 104 ? -13.789 10.336 13.93 1 97.56 104 SER B CA 1
ATOM 1605 C C . SER B 1 104 ? -12.484 11.133 13.867 1 97.56 104 SER B C 1
ATOM 1607 O O . SER B 1 104 ? -11.438 10.648 14.289 1 97.56 104 SER B O 1
ATOM 1609 N N . VAL B 1 105 ? -12.586 12.336 13.344 1 97 105 VAL B N 1
ATOM 1610 C CA . VAL B 1 105 ? -11.43 13.227 13.281 1 97 105 VAL B CA 1
ATOM 1611 C C . VAL B 1 105 ? -10.938 13.539 14.695 1 97 105 VAL B C 1
ATOM 1613 O O . VAL B 1 105 ? -9.734 13.57 14.945 1 97 105 VAL B O 1
ATOM 1616 N N . ASP B 1 106 ? -11.914 13.688 15.602 1 96.94 106 ASP B N 1
ATOM 1617 C CA . ASP B 1 106 ? -11.547 13.984 16.984 1 96.94 106 ASP B CA 1
ATOM 1618 C C . ASP B 1 106 ? -10.688 12.867 17.578 1 96.94 106 ASP B C 1
ATOM 1620 O O . ASP B 1 106 ? -9.68 13.141 18.219 1 96.94 106 ASP B O 1
ATOM 1624 N N . GLU B 1 107 ? -11.094 11.656 17.359 1 97.06 107 GLU B N 1
ATOM 1625 C CA . GLU B 1 107 ? -10.328 10.516 17.859 1 97.06 107 GLU B CA 1
ATOM 1626 C C . GLU B 1 107 ? -8.945 10.469 17.219 1 97.06 107 GLU B C 1
ATOM 1628 O O . GLU B 1 107 ? -7.957 10.172 17.906 1 97.06 107 GLU B O 1
ATOM 1633 N N . ALA B 1 108 ? -8.859 10.797 15.945 1 97.06 108 ALA B N 1
ATOM 1634 C CA . ALA B 1 108 ? -7.59 10.758 15.227 1 97.06 108 ALA B CA 1
ATOM 1635 C C . ALA B 1 108 ? -6.629 11.82 15.742 1 97.06 108 ALA B C 1
ATOM 1637 O O . ALA B 1 108 ? -5.441 11.555 15.938 1 97.06 108 ALA B O 1
ATOM 1638 N N . VAL B 1 109 ? -7.152 12.992 15.984 1 95.81 109 VAL B N 1
ATOM 1639 C CA . VAL B 1 109 ? -6.352 14.109 16.469 1 95.81 109 VAL B CA 1
ATOM 1640 C C . VAL B 1 109 ? -5.844 13.812 17.875 1 95.81 109 VAL B C 1
ATOM 1642 O O . VAL B 1 109 ? -4.691 14.117 18.203 1 95.81 109 VAL B O 1
ATOM 1645 N N . ALA B 1 110 ? -6.637 13.133 18.625 1 93 110 ALA B N 1
ATOM 1646 C CA . ALA B 1 110 ? -6.266 12.812 20 1 93 110 ALA B CA 1
ATOM 1647 C C . ALA B 1 110 ? -5.164 11.758 20.031 1 93 110 ALA B C 1
ATOM 1649 O O . ALA B 1 110 ? -4.344 11.734 20.953 1 93 110 ALA B O 1
ATOM 1650 N N . ALA B 1 111 ? -5.156 10.922 19.062 1 85.88 111 ALA B N 1
ATOM 1651 C CA . ALA B 1 111 ? -4.207 9.812 19.016 1 85.88 111 ALA B CA 1
ATOM 1652 C C . ALA B 1 111 ? -2.846 10.273 18.5 1 85.88 111 ALA B C 1
ATOM 1654 O O . ALA B 1 111 ? -1.82 9.656 18.797 1 85.88 111 ALA B O 1
ATOM 1655 N N . GLY B 1 112 ? -2.895 11.258 17.656 1 77.94 112 GLY B N 1
ATOM 1656 C CA . GLY B 1 112 ? -1.666 11.703 17.016 1 77.94 112 GLY B CA 1
ATOM 1657 C C . GLY B 1 112 ? -0.944 12.789 17.797 1 77.94 112 GLY B C 1
ATOM 1658 O O . GLY B 1 112 ? 0.262 12.688 18.031 1 77.94 112 GLY B O 1
#

Nearest PDB structures (foldseek):
  1th8-assembly1_B  TM=9.290E-01  e=2.451E-10  Geobacillus stearothermophilus
  1vc1-assembly1_B  TM=9.184E-01  e=2.387E-09  Thermotoga maritima
  4qtp-assembly2_B  TM=9.424E-01  e=7.965E-09  Mycobacterium avium subsp. paratuberculosis K-10
  1sbo-assembly1_A  TM=9.128E-01  e=6.345E-08  Thermotoga maritima
  8ih8-assembly1_A  TM=8.404E-01  e=4.246E-08  Mycobacterium tuberculosis H37Rv

pLDDT: mean 95.83, std 4.23, range [64.19, 98.81]

InterPro domains:
  IPR002645 STAS domain [PF01740] (7-108)
  IPR002645 STAS domain [PS50801] (3-112)
  IPR003658 Anti-sigma factor antagonist [TIGR00377] (1-107)
  IPR036513 STAS domain superfamily [G3DSA:3.30.750.24] (1-112)
  IPR036513 STAS domain superfamily [SSF52091] (4-110)

Solvent-accessible surface area (backbone atoms only — not comparable to full-atom values): 11514 Å² total; per-residue (Å²): 118,71,66,44,79,48,78,47,79,54,89,82,30,39,36,37,38,36,30,28,39,28,28,82,82,38,24,60,59,55,39,50,52,52,49,51,41,46,73,74,64,53,34,30,35,33,42,33,39,70,53,44,79,41,76,41,34,52,26,50,6,40,53,48,37,48,37,33,53,21,48,74,68,75,32,40,57,31,33,21,44,72,46,64,76,61,52,46,52,31,56,64,46,36,44,58,78,55,41,55,74,22,77,35,67,68,57,34,61,70,72,104,119,70,66,43,78,46,76,49,79,54,90,82,30,37,36,39,38,36,29,28,40,28,28,83,82,39,24,59,59,54,38,52,51,52,49,50,42,45,74,72,65,52,36,30,36,33,42,33,39,69,53,44,77,41,76,41,35,50,26,51,6,41,53,46,38,48,37,32,54,21,47,75,69,74,31,39,56,33,34,22,44,73,46,66,75,60,51,46,52,30,56,66,46,37,44,58,80,56,42,57,72,23,78,36,68,68,57,33,61,72,72,105

Foldseek 3Di:
DDWDWDWDDDVLEIEIEIAEECDPVCLVVVLVVLVVCVVVPRLEYEYECARYDYYDPSNVVSLVVSQVSSVVSVGHYAYEYPDPVVVVVCVVVVVVVVHHYDPDPVVSVVVD/DDWDWDWDDDVLEIEIEIAEECDPVCLVVVLVVLVVCVVVPRLEYEYECARYDYYDVSNVVSLVVSQVSSVVSVGHYAYEYPDPVVVVVCVVVVCVVVHHYDPDPVVSVVVD

Secondary structure (DSSP, 8-state):
---EEEEEEETTEEEEEEEEEESTTTHHHHHHHHHHHHHTT--EEEEEEEEEEEE-HHHHHHHHHHHHHHHHTT-EEEEE---HHHHHHHHHHTGGGTSEEESSHHHHHHH-/---EEEEEEETTEEEEEEEEEESTTTHHHHHHHHHHHHHTT--EEEEEEEEEEEE-HHHHHHHHHHHHHHHHTT-EEEEE---HHHHHHHHHHTGGGTSEEESSHHHHHHH-

Radius of gyration: 17.32 Å; Cα contacts (8 Å, |Δi|>4): 454; chains: 2; bounding box: 36×50×38 Å

Organism: NCBI:txid927661